Protein AF-0000000071922542 (afdb_homodimer)

Secondary structure (DSSP, 8-state):
-HHHHHHHHHHHHHHHHHHHHHHHHHHHHHHT-B-S-HHHHHHHHHHHHHHHHHHHHHHTTTTSTTS-HHHHHHHHHHHHHHHHHHHHHHHHHHHSHHHHHHHHTB-S-HHHHHHHHHHHHHHHHHHHHHHHHHHHHHHHHHHHHHHHHHHHHHHHHHHH-/-HHHHHHHHHHHHHHHHHHHHHHHHHHHHHHT-B-S-HHHHHHHHHHHHHHHHHHHHHHTTTTSTTS-HHHHHHHHHHHHHHHHHHHHHHHHHHHSHHHHHHHHTB-S-HHHHHHHHHHHHHHHHHHHHHHHHHHHHHHHHHHHHHHHHHHHHHHHHHH--

Radius of gyration: 22.78 Å; Cα contacts (8 Å, |Δi|>4): 375; chains: 2; bounding box: 46×73×48 Å

Nearest PDB structures (foldseek):
  8ywa-assembly1_B  TM=5.258E-01  e=3.261E+00  Homo sapiens
  6qzh-assembly1_A  TM=3.942E-01  e=2.161E+00  Homo sapiens
  4nqi-assembly1_A  TM=2.960E-01  e=1.292E+00  Dictyostelium discoideum
  2yfb-assembly1_A  TM=3.380E-01  e=2.275E+00  Pseudomonas putida KT2440
  8ywa-assembly1_B  TM=5.258E-01  e=3.433E+00  Homo sapiens

Structure (mmCIF, N/CA/C/O backbone):
data_AF-0000000071922542-model_v1
#
loop_
_entity.id
_entity.type
_entity.pdbx_description
1 polymer 'Cytochrome b561 domain-containing protein'
#
loop_
_atom_site.group_PDB
_atom_site.id
_atom_site.type_symbol
_atom_site.label_atom_id
_atom_site.label_alt_id
_atom_site.label_comp_id
_atom_site.label_asym_id
_atom_site.label_entity_id
_atom_site.label_seq_id
_atom_site.pdbx_PDB_ins_code
_atom_site.Cartn_x
_atom_site.Cartn_y
_atom_site.Cartn_z
_atom_site.occupancy
_atom_site.B_iso_or_equiv
_atom_site.auth_seq_id
_atom_site.auth_comp_id
_atom_site.auth_asym_id
_atom_site.auth_atom_id
_atom_site.pdbx_PDB_model_num
ATOM 1 N N . MET A 1 1 ? 2.756 31.297 -0.302 1 55.41 1 MET A N 1
ATOM 2 C CA . MET A 1 1 ? 1.882 30.531 0.582 1 55.41 1 MET A CA 1
ATOM 3 C C . MET A 1 1 ? 1.184 29.406 -0.18 1 55.41 1 MET A C 1
ATOM 5 O O . MET A 1 1 ? 1.229 28.25 0.234 1 55.41 1 MET A O 1
ATOM 9 N N . ALA A 1 2 ? 0.509 29.781 -1.362 1 62.91 2 ALA A N 1
ATOM 10 C CA . ALA A 1 2 ? -0.221 28.828 -2.191 1 62.91 2 ALA A CA 1
ATOM 11 C C . ALA A 1 2 ? 0.719 27.766 -2.773 1 62.91 2 ALA A C 1
ATOM 13 O O . ALA A 1 2 ? 0.383 26.578 -2.816 1 62.91 2 ALA A O 1
ATOM 14 N N . GLY A 1 3 ? 1.942 28.141 -3.182 1 69.25 3 GLY A N 1
ATOM 15 C CA . GLY A 1 3 ? 2.93 27.234 -3.75 1 69.25 3 GLY A CA 1
ATOM 16 C C . GLY A 1 3 ? 3.396 26.172 -2.777 1 69.25 3 GLY A C 1
ATOM 17 O O . GLY A 1 3 ? 3.516 25 -3.141 1 69.25 3 GLY A O 1
ATOM 18 N N . LYS A 1 4 ? 3.484 26.531 -1.593 1 74.9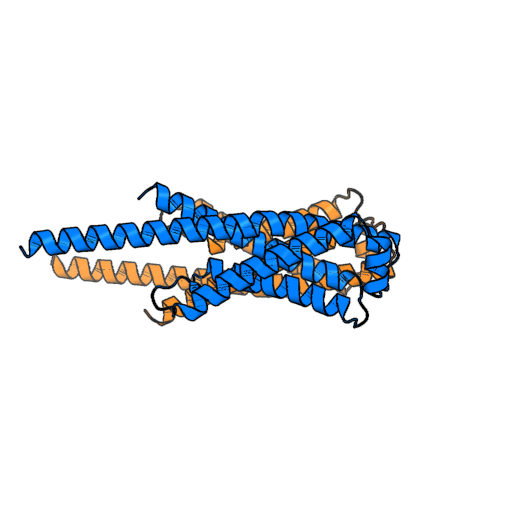4 4 LYS A N 1
ATOM 19 C CA . LYS A 1 4 ? 3.93 25.641 -0.532 1 74.94 4 LYS A CA 1
ATOM 20 C C . LYS A 1 4 ? 2.883 24.562 -0.245 1 74.94 4 LYS A C 1
ATOM 22 O O . LYS A 1 4 ? 3.221 23.391 -0.052 1 74.94 4 LYS A O 1
ATOM 27 N N . SER A 1 5 ? 1.726 25.047 -0.332 1 83.81 5 SER A N 1
ATOM 28 C CA . SER A 1 5 ? 0.637 24.109 -0.068 1 83.81 5 SER A CA 1
ATOM 29 C C . SER A 1 5 ? 0.563 23.031 -1.141 1 83.81 5 SER A C 1
ATOM 31 O O . SER A 1 5 ? 0.398 21.844 -0.829 1 83.81 5 SER A O 1
ATOM 33 N N . HIS A 1 6 ? 0.859 23.438 -2.42 1 89.88 6 HIS A N 1
ATOM 34 C CA . HIS A 1 6 ? 0.816 22.484 -3.518 1 89.88 6 HIS A CA 1
ATOM 35 C C . HIS A 1 6 ? 1.978 21.5 -3.438 1 89.88 6 HIS A C 1
ATOM 37 O O . HIS A 1 6 ? 1.804 20.312 -3.691 1 89.88 6 HIS A O 1
ATOM 43 N N . THR A 1 7 ? 3.107 21.984 -3.105 1 90.88 7 THR A N 1
ATOM 44 C CA . THR A 1 7 ? 4.281 21.125 -2.977 1 90.88 7 THR A CA 1
ATOM 45 C C . THR A 1 7 ? 4.086 20.109 -1.856 1 90.88 7 THR A C 1
ATOM 47 O O . THR A 1 7 ? 4.445 18.938 -2.004 1 90.88 7 THR A O 1
ATOM 50 N N . ARG A 1 8 ? 3.545 20.562 -0.804 1 90.81 8 ARG A N 1
ATOM 51 C CA . ARG A 1 8 ? 3.295 19.672 0.324 1 90.81 8 ARG A CA 1
ATOM 52 C C . ARG A 1 8 ? 2.287 18.578 -0.049 1 90.81 8 ARG A C 1
ATOM 54 O O . ARG A 1 8 ? 2.484 17.406 0.274 1 90.81 8 ARG A O 1
ATOM 61 N N . LYS A 1 9 ? 1.302 19.016 -0.714 1 89.81 9 LYS A N 1
ATOM 62 C CA . LYS A 1 9 ? 0.291 18.062 -1.147 1 89.81 9 LYS A CA 1
ATOM 63 C C . LYS A 1 9 ? 0.884 17.031 -2.107 1 89.81 9 LYS A C 1
ATOM 65 O O . LYS A 1 9 ? 0.593 15.844 -2.004 1 89.81 9 LYS A O 1
ATOM 70 N N . ALA A 1 10 ? 1.634 17.5 -2.977 1 93.5 10 ALA A N 1
ATOM 71 C CA . ALA A 1 10 ? 2.281 16.609 -3.93 1 93.5 10 ALA A CA 1
ATOM 72 C C . ALA A 1 10 ? 3.219 15.633 -3.219 1 93.5 10 ALA A C 1
ATOM 74 O O . ALA A 1 10 ? 3.287 14.453 -3.574 1 93.5 10 ALA A O 1
ATOM 75 N N . PHE A 1 11 ? 3.875 16.188 -2.254 1 94.12 11 PHE A N 1
ATOM 76 C CA . PHE A 1 11 ? 4.789 15.359 -1.478 1 94.12 11 PHE A CA 1
ATOM 77 C C . PHE A 1 11 ? 4.031 14.266 -0.734 1 94.12 11 PHE A C 1
ATOM 79 O O . PHE A 1 11 ? 4.426 13.094 -0.764 1 94.12 11 PHE A O 1
ATOM 86 N N . LEU A 1 12 ? 2.998 14.602 -0.167 1 90.94 12 LEU A N 1
ATOM 87 C CA . LEU A 1 12 ? 2.203 13.633 0.574 1 90.94 12 LEU A CA 1
ATOM 88 C C . LEU A 1 12 ? 1.603 12.594 -0.365 1 90.94 12 LEU A C 1
ATOM 90 O O . LEU A 1 12 ? 1.644 11.391 -0.077 1 90.94 12 LEU A O 1
ATOM 94 N N . LEU A 1 13 ? 1.112 13.016 -1.449 1 92.75 13 LEU A N 1
ATOM 95 C CA . LEU A 1 13 ? 0.543 12.094 -2.428 1 92.75 13 LEU A CA 1
ATOM 96 C C . LEU A 1 13 ? 1.593 11.102 -2.914 1 92.75 13 LEU A C 1
ATOM 98 O O . LEU A 1 13 ? 1.313 9.906 -3.033 1 92.75 13 LEU A O 1
ATOM 102 N N . CYS A 1 14 ? 2.746 11.602 -3.184 1 94.69 14 CYS A N 1
ATOM 103 C CA . CYS A 1 14 ? 3.84 10.734 -3.617 1 94.69 14 CYS A CA 1
ATOM 104 C C . CYS A 1 14 ? 4.137 9.664 -2.574 1 94.69 14 CYS A C 1
ATOM 106 O O . CYS A 1 14 ? 4.293 8.492 -2.912 1 94.69 14 CYS A O 1
ATOM 108 N N . ASN A 1 15 ? 4.133 10.055 -1.399 1 94.94 15 ASN A N 1
ATOM 109 C CA . ASN A 1 15 ? 4.461 9.109 -0.343 1 94.94 15 ASN A CA 1
ATOM 110 C C . ASN A 1 15 ? 3.332 8.109 -0.115 1 94.94 15 ASN A C 1
ATOM 112 O O . ASN A 1 15 ? 3.582 6.949 0.222 1 94.94 15 ASN A O 1
ATOM 116 N N . TYR A 1 16 ? 2.135 8.5 -0.315 1 93.75 16 TYR A N 1
ATOM 117 C CA . TYR A 1 16 ? 1.018 7.562 -0.241 1 93.75 16 TYR A CA 1
ATOM 118 C C . TYR A 1 16 ? 1.131 6.492 -1.318 1 93.75 16 TYR A C 1
ATOM 120 O O . TYR A 1 16 ? 0.945 5.305 -1.043 1 93.75 16 TYR A O 1
ATOM 128 N N . ILE A 1 17 ? 1.432 6.898 -2.439 1 97.12 17 ILE A N 1
ATOM 129 C CA . ILE A 1 17 ? 1.578 5.957 -3.543 1 97.12 17 ILE A CA 1
ATOM 130 C C . ILE A 1 17 ? 2.771 5.039 -3.283 1 97.12 17 ILE A C 1
ATOM 132 O O . ILE A 1 17 ? 2.699 3.834 -3.529 1 97.12 17 ILE A O 1
ATOM 136 N N . LEU A 1 18 ? 3.812 5.672 -2.832 1 98.06 18 LEU A N 1
ATOM 137 C CA . LEU A 1 18 ? 4.996 4.883 -2.51 1 98.06 18 LEU A CA 1
ATOM 138 C C . LEU A 1 18 ? 4.68 3.832 -1.451 1 98.06 18 LEU A C 1
ATOM 140 O O . LEU A 1 18 ? 5.09 2.676 -1.574 1 98.06 18 LEU A O 1
ATOM 144 N N . LEU A 1 19 ? 3.951 4.207 -0.492 1 96.38 19 LEU A N 1
ATOM 145 C CA . LEU A 1 19 ? 3.564 3.275 0.563 1 96.38 19 LEU A CA 1
ATOM 146 C C . LEU A 1 19 ? 2.748 2.119 -0.005 1 96.38 19 LEU A C 1
ATOM 148 O O . LEU A 1 19 ? 3.018 0.955 0.299 1 96.38 19 LEU A O 1
ATOM 152 N N . GLY A 1 20 ? 1.826 2.398 -0.807 1 97.62 20 GLY A N 1
ATOM 153 C CA . GLY A 1 20 ? 1.026 1.371 -1.453 1 97.62 20 GLY A CA 1
ATOM 154 C C . GLY A 1 20 ? 1.84 0.458 -2.35 1 97.62 20 GLY A C 1
ATOM 155 O O . GLY A 1 20 ? 1.679 -0.764 -2.311 1 97.62 20 GLY A O 1
ATOM 156 N N . ALA A 1 21 ? 2.654 1.081 -3.133 1 98.5 21 ALA A N 1
ATOM 157 C CA . ALA A 1 21 ? 3.447 0.309 -4.086 1 98.5 21 ALA A CA 1
ATOM 158 C C . ALA A 1 21 ? 4.441 -0.6 -3.365 1 98.5 21 ALA A C 1
ATOM 160 O O . ALA A 1 21 ? 4.602 -1.767 -3.732 1 98.5 21 ALA A O 1
ATOM 161 N N . ALA A 1 22 ? 5.113 -0.037 -2.402 1 98.5 22 ALA A N 1
ATOM 162 C CA . ALA A 1 22 ? 6.082 -0.832 -1.655 1 98.5 22 ALA A CA 1
ATOM 163 C C . ALA A 1 22 ? 5.402 -1.996 -0.94 1 98.5 22 ALA A C 1
ATOM 165 O O . ALA A 1 22 ? 5.914 -3.119 -0.942 1 98.5 22 ALA A O 1
ATOM 166 N N . SER A 1 23 ? 4.273 -1.785 -0.367 1 97.75 23 SER A N 1
ATOM 167 C CA . SER A 1 23 ? 3.521 -2.85 0.287 1 97.75 23 SER A CA 1
ATOM 168 C C . SER A 1 23 ? 3.076 -3.908 -0.715 1 97.75 23 SER A C 1
ATOM 170 O O . SER A 1 23 ? 3.152 -5.105 -0.436 1 97.75 23 SER A O 1
ATOM 172 N N . SER A 1 24 ? 2.668 -3.451 -1.81 1 98.44 24 SER A N 1
ATOM 173 C CA . SER A 1 24 ? 2.283 -4.391 -2.859 1 98.44 24 SER A CA 1
ATOM 174 C C . SER A 1 24 ? 3.461 -5.262 -3.277 1 98.44 24 SER A C 1
ATOM 176 O O . SER A 1 24 ? 3.309 -6.473 -3.469 1 98.44 24 SER A O 1
ATOM 178 N N . CYS A 1 25 ? 4.586 -4.645 -3.4 1 97.94 25 CYS A N 1
ATOM 179 C CA . CYS A 1 25 ? 5.773 -5.398 -3.787 1 97.94 25 CYS A CA 1
ATOM 180 C C . CYS A 1 25 ? 6.125 -6.441 -2.73 1 97.94 25 CYS A C 1
ATOM 182 O O . CYS A 1 25 ? 6.555 -7.547 -3.062 1 97.94 25 CYS A O 1
ATOM 184 N N . ILE A 1 26 ? 5.98 -6.117 -1.492 1 97.81 26 ILE A N 1
ATOM 185 C CA . ILE A 1 26 ? 6.254 -7.055 -0.407 1 97.81 26 ILE A CA 1
ATOM 186 C C . ILE A 1 26 ? 5.371 -8.289 -0.56 1 97.81 26 ILE A C 1
ATOM 188 O O . ILE A 1 26 ? 5.867 -9.422 -0.577 1 97.81 26 ILE A O 1
ATOM 192 N N . PHE A 1 27 ? 4.148 -8.125 -0.78 1 97.19 27 PHE A N 1
ATOM 193 C CA . PHE A 1 27 ? 3.229 -9.258 -0.796 1 97.19 27 PHE A CA 1
ATOM 194 C C . PHE A 1 27 ? 3.312 -10.008 -2.123 1 97.19 27 PHE A C 1
ATOM 196 O O . PHE A 1 27 ? 3.148 -11.227 -2.166 1 97.19 27 PHE A O 1
ATOM 203 N N . LEU A 1 28 ? 3.604 -9.289 -3.17 1 96.38 28 LEU A N 1
ATOM 204 C CA . LEU A 1 28 ? 3.883 -9.984 -4.422 1 96.38 28 LEU A CA 1
ATOM 205 C C . LEU A 1 28 ? 5.109 -10.883 -4.277 1 96.38 28 LEU A C 1
ATOM 207 O O . LEU A 1 28 ? 5.098 -12.031 -4.73 1 96.38 28 LEU A O 1
ATOM 211 N N . THR A 1 29 ? 6.098 -10.305 -3.682 1 95.62 29 THR A N 1
ATOM 212 C CA . THR A 1 29 ? 7.309 -11.094 -3.469 1 95.62 29 THR A CA 1
ATOM 213 C C . THR A 1 29 ? 7.016 -12.312 -2.596 1 95.62 29 THR A C 1
ATOM 215 O O . THR A 1 29 ? 7.48 -13.414 -2.885 1 95.62 29 THR A O 1
ATOM 218 N N . LEU A 1 30 ? 6.242 -12.148 -1.578 1 93.81 30 LEU A N 1
ATOM 219 C CA . LEU A 1 30 ? 5.883 -13.25 -0.698 1 93.81 30 LEU A CA 1
ATOM 220 C C . LEU A 1 30 ? 5.043 -14.289 -1.441 1 93.81 30 LEU A C 1
ATOM 222 O O . LEU A 1 30 ? 5.113 -15.477 -1.143 1 93.81 30 LEU A O 1
ATOM 226 N N . SER A 1 31 ? 4.297 -13.852 -2.428 1 93.38 31 SER A N 1
ATOM 227 C CA . SER A 1 31 ? 3.439 -14.766 -3.178 1 93.38 31 SER A CA 1
ATOM 228 C C . SER A 1 31 ? 4.266 -15.688 -4.07 1 93.38 31 SER A C 1
ATOM 230 O O . SER A 1 31 ? 3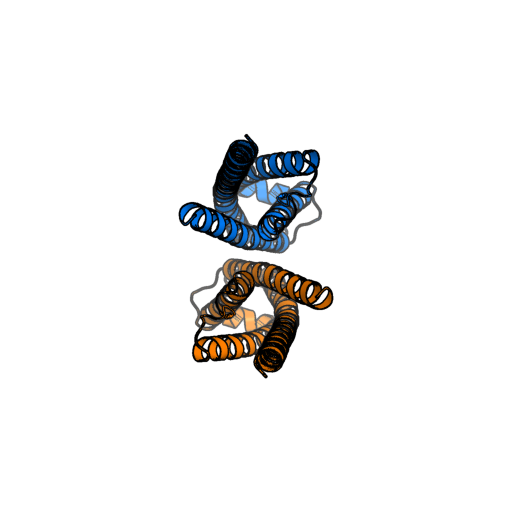.756 -16.703 -4.57 1 93.38 31 SER A O 1
ATOM 232 N N . LEU A 1 32 ? 5.512 -15.344 -4.285 1 91.62 32 LEU A N 1
ATOM 233 C CA . LEU A 1 32 ? 6.41 -16.219 -5.035 1 91.62 32 LEU A CA 1
ATOM 234 C C . LEU A 1 32 ? 6.848 -17.406 -4.184 1 91.62 32 LEU A C 1
ATOM 236 O O . LEU A 1 32 ? 7.637 -18.234 -4.637 1 91.62 32 LEU A O 1
ATOM 240 N N . ARG A 1 33 ? 6.297 -17.547 -2.963 1 82 33 ARG A N 1
ATOM 241 C CA . ARG A 1 33 ? 6.605 -18.656 -2.061 1 82 33 ARG A CA 1
ATOM 242 C C . ARG A 1 33 ? 8.109 -18.906 -1.99 1 82 33 ARG A C 1
ATOM 244 O O . ARG A 1 33 ? 8.57 -20 -2.271 1 82 33 ARG A O 1
ATOM 251 N N . LEU A 1 34 ? 8.688 -17.953 -1.505 1 70.81 34 LEU A N 1
ATOM 252 C CA . LEU A 1 34 ? 10.141 -18 -1.529 1 70.81 34 LEU A CA 1
ATOM 253 C C . LEU A 1 34 ? 10.672 -18.922 -0.433 1 70.81 34 LEU A C 1
ATOM 255 O O . LEU A 1 34 ? 10.211 -18.859 0.709 1 70.81 34 LEU A O 1
ATOM 259 N N . LEU A 1 35 ? 11.438 -19.734 -0.899 1 72.12 35 LEU A N 1
ATOM 260 C CA . LEU A 1 35 ? 12.328 -20.297 0.109 1 72.12 35 LEU A CA 1
ATOM 261 C C . LEU A 1 35 ? 13.242 -19.234 0.682 1 72.12 35 LEU A C 1
ATOM 263 O O . LEU A 1 35 ? 13.609 -18.281 -0.017 1 72.12 35 LEU A O 1
ATOM 267 N N . PRO A 1 36 ? 13.414 -19.391 1.947 1 74.5 36 PRO A N 1
ATOM 268 C CA . PRO A 1 36 ? 14.359 -18.422 2.506 1 74.5 36 PRO A CA 1
ATOM 269 C C . PRO A 1 36 ? 15.68 -18.391 1.748 1 74.5 36 PRO A C 1
ATOM 271 O O . PRO A 1 36 ? 16.359 -19.406 1.633 1 74.5 36 PRO A O 1
ATOM 274 N N . SER A 1 37 ? 15.922 -17.406 0.943 1 84 37 SER A N 1
ATOM 275 C CA . SER A 1 37 ? 17.156 -17.094 0.218 1 84 37 SER A CA 1
ATOM 276 C C . SER A 1 37 ? 17.641 -15.688 0.531 1 84 37 SER A C 1
ATOM 278 O O . SER A 1 37 ? 16.828 -14.812 0.878 1 84 37 SER A O 1
ATOM 280 N N . PRO A 1 38 ? 18.906 -15.594 0.497 1 88.06 38 PRO A N 1
ATOM 281 C CA . PRO A 1 38 ? 19.422 -14.25 0.749 1 88.06 38 PRO A CA 1
ATOM 282 C C . PRO A 1 38 ? 18.859 -13.211 -0.22 1 88.06 38 PRO A C 1
ATOM 284 O O . PRO A 1 38 ? 18.547 -12.086 0.186 1 88.06 38 PRO A O 1
ATOM 287 N N . CYS A 1 39 ? 18.734 -13.523 -1.431 1 90.19 39 CYS A N 1
ATOM 288 C CA . CYS A 1 39 ? 18.219 -12.594 -2.434 1 90.19 39 CYS A CA 1
ATOM 289 C C . CYS A 1 39 ? 16.781 -12.195 -2.129 1 90.19 39 CYS A C 1
ATOM 291 O O . CYS A 1 39 ? 16.422 -11.023 -2.234 1 90.19 39 CYS A O 1
ATOM 293 N N . GLY A 1 40 ? 16.031 -13.242 -1.818 1 93.12 40 GLY A N 1
ATOM 294 C CA . GLY A 1 40 ? 14.656 -12.945 -1.457 1 93.12 40 GLY A CA 1
ATOM 295 C C . GLY A 1 40 ? 14.539 -12.062 -0.227 1 93.12 40 GLY A C 1
ATOM 296 O O . GLY A 1 40 ? 13.727 -11.133 -0.198 1 93.12 40 GLY A O 1
ATOM 297 N N . LEU A 1 41 ? 15.32 -12.336 0.758 1 94.12 41 LEU A N 1
ATOM 298 C CA . LEU A 1 41 ? 15.305 -11.547 1.985 1 94.12 41 LEU A CA 1
ATOM 299 C C . LEU A 1 41 ? 15.742 -10.109 1.716 1 94.12 41 LEU A C 1
ATOM 301 O O . LEU A 1 41 ? 15.18 -9.172 2.281 1 94.12 41 LEU A O 1
ATOM 305 N N . LEU A 1 42 ? 16.688 -9.984 0.887 1 95.06 42 LEU A N 1
ATOM 306 C CA . LEU A 1 42 ? 17.172 -8.648 0.535 1 95.06 42 LEU A CA 1
ATOM 307 C C . LEU A 1 42 ? 16.094 -7.863 -0.212 1 95.06 42 LEU A C 1
ATOM 309 O O . LEU A 1 42 ? 15.938 -6.664 0.011 1 95.06 42 LEU A O 1
ATOM 313 N N . LEU A 1 43 ? 15.414 -8.539 -1.059 1 96.38 43 LEU A N 1
ATOM 314 C CA . LEU A 1 43 ? 14.336 -7.891 -1.809 1 96.38 43 LEU A CA 1
ATOM 315 C C . LEU A 1 43 ? 13.219 -7.434 -0.876 1 96.38 43 LEU A C 1
ATOM 317 O O . LEU A 1 43 ? 12.75 -6.301 -0.973 1 96.38 43 LEU A O 1
ATOM 321 N N . LEU A 1 44 ? 12.82 -8.305 0.012 1 97 44 LEU A N 1
ATOM 322 C CA . LEU A 1 44 ? 11.805 -7.965 1 1 97 44 LEU A CA 1
ATOM 323 C C . LEU A 1 44 ? 12.258 -6.789 1.862 1 97 44 LEU A C 1
ATOM 325 O O . LEU A 1 44 ? 11.477 -5.883 2.148 1 97 44 LEU A O 1
ATOM 329 N N . PHE A 1 45 ? 13.5 -6.848 2.252 1 97.44 45 PHE A N 1
ATOM 330 C CA . PHE A 1 45 ? 14.062 -5.785 3.072 1 97.44 45 PHE A CA 1
ATOM 331 C C . PHE A 1 45 ? 14.039 -4.453 2.328 1 97.44 45 PHE A C 1
ATOM 333 O O . PHE A 1 45 ? 13.703 -3.42 2.908 1 97.44 45 PHE A O 1
ATOM 340 N N . LEU A 1 46 ? 14.375 -4.445 1.105 1 97.62 46 LEU A N 1
ATOM 341 C CA . LEU A 1 46 ? 14.375 -3.238 0.284 1 97.62 46 LEU A CA 1
ATOM 342 C C . LEU A 1 46 ? 12.992 -2.605 0.247 1 97.62 46 LEU A C 1
ATOM 344 O O . LEU A 1 46 ? 12.844 -1.4 0.466 1 97.62 46 LEU A O 1
ATOM 348 N N . HIS A 1 47 ? 11.961 -3.43 -0.025 1 97.94 47 HIS A N 1
ATOM 349 C CA . HIS A 1 47 ? 10.602 -2.918 -0.091 1 97.94 47 HIS A CA 1
ATOM 350 C C . HIS A 1 47 ? 10.117 -2.453 1.279 1 97.94 47 HIS A C 1
ATOM 352 O O . HIS A 1 47 ? 9.391 -1.458 1.383 1 97.94 47 HIS A O 1
ATOM 358 N N . ALA A 1 48 ? 10.516 -3.129 2.305 1 97.38 48 ALA A N 1
ATOM 359 C CA . ALA A 1 48 ? 10.156 -2.721 3.658 1 97.38 48 ALA A CA 1
ATOM 360 C C . ALA A 1 48 ? 10.758 -1.361 4 1 97.38 48 ALA A C 1
ATOM 362 O O . ALA A 1 48 ? 10.102 -0.522 4.625 1 97.38 48 ALA A O 1
ATOM 363 N N . LEU A 1 49 ? 11.953 -1.202 3.607 1 97 49 LEU A N 1
ATOM 364 C CA . LEU A 1 49 ? 12.594 0.083 3.848 1 97 49 LEU A CA 1
ATOM 365 C C . LEU A 1 49 ? 11.867 1.203 3.111 1 97 49 LEU A C 1
ATOM 367 O O . LEU A 1 49 ? 11.664 2.285 3.666 1 97 49 LEU A O 1
ATOM 371 N N . THR A 1 50 ? 11.547 0.891 1.865 1 97.56 50 THR A N 1
ATOM 372 C CA . THR A 1 50 ? 10.797 1.874 1.087 1 97.56 50 THR A CA 1
ATOM 373 C C . THR A 1 50 ? 9.492 2.236 1.784 1 97.56 50 THR A C 1
ATOM 375 O O . THR A 1 50 ? 9.133 3.414 1.873 1 97.56 50 THR A O 1
ATOM 378 N N . ALA A 1 51 ? 8.812 1.284 2.299 1 96.56 51 ALA A N 1
ATOM 379 C CA . ALA A 1 51 ? 7.555 1.521 3.002 1 96.56 51 ALA A CA 1
ATOM 380 C C . ALA A 1 51 ? 7.777 2.363 4.254 1 96.56 51 ALA A C 1
ATOM 382 O O . ALA A 1 51 ? 7.02 3.297 4.523 1 96.56 51 ALA A O 1
ATOM 383 N N . VAL A 1 52 ? 8.789 2.066 5.012 1 93.56 52 VAL A N 1
ATOM 384 C CA . VAL A 1 52 ? 9.086 2.775 6.25 1 93.56 52 VAL A CA 1
ATOM 385 C C . VAL A 1 52 ? 9.438 4.23 5.941 1 93.56 52 VAL A C 1
ATOM 387 O O . VAL A 1 52 ? 8.953 5.148 6.602 1 93.56 52 VAL A O 1
ATOM 390 N N . PHE A 1 53 ? 10.227 4.406 4.938 1 94.38 53 PHE A N 1
ATOM 391 C CA . PHE A 1 53 ? 10.633 5.758 4.574 1 94.38 53 PHE A CA 1
ATOM 392 C C . PHE A 1 53 ? 9.445 6.566 4.07 1 94.38 53 PHE A C 1
ATOM 394 O O . PHE A 1 53 ? 9.344 7.766 4.328 1 94.38 53 PHE A O 1
ATOM 401 N N . SER A 1 54 ? 8.57 5.922 3.348 1 94.31 54 SER A N 1
ATOM 402 C CA . SER A 1 54 ? 7.387 6.617 2.859 1 94.31 54 SER A CA 1
ATOM 403 C C . SER A 1 54 ? 6.457 7 4.008 1 94.31 54 SER A C 1
ATOM 405 O O . SER A 1 54 ? 5.926 8.109 4.035 1 94.31 54 SER A O 1
ATOM 407 N N . ALA A 1 55 ? 6.297 6.105 4.906 1 90.69 55 ALA A N 1
ATOM 408 C CA . ALA A 1 55 ? 5.488 6.41 6.086 1 90.69 55 ALA A CA 1
ATOM 409 C C . ALA A 1 55 ? 6.09 7.562 6.883 1 90.69 55 ALA A C 1
ATOM 411 O O . ALA A 1 55 ? 5.363 8.422 7.387 1 90.69 55 ALA A O 1
ATOM 412 N N . ALA A 1 56 ? 7.367 7.566 7 1 89.06 56 ALA A N 1
ATOM 413 C CA . ALA A 1 56 ? 8.062 8.648 7.691 1 89.06 56 ALA A CA 1
ATOM 414 C C . ALA A 1 56 ? 7.848 9.984 6.977 1 89.06 56 ALA A C 1
ATOM 416 O O . ALA A 1 56 ? 7.695 11.023 7.617 1 89.06 56 ALA A O 1
ATOM 417 N N . GLY A 1 57 ? 7.828 9.859 5.699 1 88.69 57 GLY A N 1
ATOM 418 C CA . GLY A 1 57 ? 7.547 11.055 4.918 1 88.69 57 GLY A CA 1
ATOM 419 C C . GLY A 1 57 ? 6.141 11.586 5.133 1 88.69 57 GLY A C 1
ATOM 420 O O . GLY A 1 57 ? 5.941 12.805 5.219 1 88.69 57 GLY A O 1
ATOM 421 N N . CYS A 1 58 ? 5.223 10.773 5.262 1 83.56 58 CYS A N 1
ATOM 422 C CA . CYS A 1 58 ? 3.826 11.148 5.461 1 83.56 58 CYS A CA 1
ATOM 423 C C . CYS A 1 58 ? 3.619 11.758 6.844 1 83.56 58 CYS A C 1
ATOM 425 O O . CYS A 1 58 ? 2.84 12.695 7 1 83.56 58 CYS A O 1
ATOM 427 N N . SER A 1 59 ? 4.227 11.242 7.809 1 82.88 59 SER A N 1
ATOM 428 C CA . SER A 1 59 ? 4.031 11.688 9.188 1 82.88 59 SER A CA 1
ATOM 429 C C . SER A 1 59 ? 4.902 12.898 9.5 1 82.88 59 SER A C 1
ATOM 431 O O . SER A 1 59 ? 4.684 13.586 10.5 1 82.88 59 SER A O 1
ATOM 433 N N . GLY A 1 60 ? 5.891 13.117 8.727 1 81.56 60 GLY A N 1
ATOM 434 C CA . GLY A 1 60 ? 6.812 14.211 8.992 1 81.56 60 GLY A CA 1
ATOM 435 C C . GLY A 1 60 ? 7.816 13.891 10.086 1 81.56 60 GLY A C 1
ATOM 436 O O . GLY A 1 60 ? 8.461 14.797 10.633 1 81.56 60 GLY A O 1
ATOM 437 N N . SER A 1 61 ? 7.969 12.766 10.398 1 73.69 61 SER A N 1
ATOM 438 C CA . SER A 1 61 ? 8.812 12.344 11.508 1 73.69 61 SER A CA 1
ATOM 439 C C . SER A 1 61 ? 10.25 12.82 11.32 1 73.69 61 SER A C 1
ATOM 441 O O . SER A 1 61 ? 10.922 13.18 12.289 1 73.69 61 SER A O 1
ATOM 443 N N . PHE A 1 62 ? 10.641 12.875 10.102 1 68.38 62 PHE A N 1
ATOM 444 C CA . PHE A 1 62 ? 12.039 13.234 9.906 1 68.38 62 PHE A CA 1
ATOM 445 C C . PHE A 1 62 ? 12.172 14.688 9.469 1 68.38 62 PHE A C 1
ATOM 447 O O . PHE A 1 62 ? 13.281 15.188 9.281 1 68.38 62 PHE A O 1
ATOM 454 N N . THR A 1 63 ? 11.062 15.336 9.297 1 64.62 63 THR A N 1
ATOM 455 C CA . THR A 1 63 ? 11.125 16.734 8.875 1 64.62 63 THR A CA 1
ATOM 456 C C . THR A 1 63 ? 10.664 17.656 10 1 64.62 63 THR A C 1
ATOM 458 O O . THR A 1 63 ? 10.625 18.875 9.828 1 64.62 63 THR A O 1
ATOM 461 N N . ALA A 1 64 ? 10.383 16.969 11.016 1 66 64 ALA A N 1
ATOM 462 C CA . ALA A 1 64 ? 10 17.812 12.156 1 66 64 ALA A CA 1
ATOM 463 C C . ALA A 1 64 ? 11.172 18.672 12.617 1 66 64 ALA A C 1
ATOM 465 O O . ALA A 1 64 ? 12.328 18.234 12.586 1 66 64 ALA A O 1
ATOM 466 N N . PRO A 1 65 ? 10.93 19.891 12.875 1 66.12 65 PRO A N 1
ATOM 467 C CA . PRO A 1 65 ? 11.992 20.797 13.32 1 66.12 65 PRO A CA 1
ATOM 468 C C . PRO A 1 65 ? 12.797 20.219 14.492 1 66.12 65 PRO A C 1
ATOM 470 O O . PRO A 1 65 ? 13.984 20.531 14.641 1 66.12 65 PRO A O 1
ATOM 473 N N . ALA A 1 66 ? 12.18 19.375 15.188 1 70.56 66 ALA A N 1
ATOM 474 C CA . ALA A 1 66 ? 12.844 18.859 16.375 1 70.56 66 ALA A CA 1
ATOM 475 C C . ALA A 1 66 ? 13.766 17.688 16.031 1 70.56 66 ALA A C 1
ATOM 477 O O . ALA A 1 66 ? 14.555 17.234 16.859 1 70.56 66 ALA A O 1
ATOM 478 N N . THR A 1 67 ? 13.719 17.344 14.742 1 73.5 67 THR A N 1
ATOM 479 C CA . THR A 1 67 ? 14.523 16.188 14.336 1 73.5 67 THR A CA 1
ATOM 480 C C . THR A 1 67 ? 15.977 16.594 14.125 1 73.5 67 THR A C 1
ATOM 482 O O . THR A 1 67 ? 16.266 17.547 13.406 1 73.5 67 THR A O 1
ATOM 485 N N . PRO A 1 68 ? 16.906 15.891 14.93 1 79.38 68 PRO A N 1
ATOM 486 C CA . PRO A 1 68 ? 18.328 16.172 14.719 1 79.38 68 PRO A CA 1
ATOM 487 C C . PRO A 1 68 ? 18.75 16.047 13.258 1 79.38 68 PRO A C 1
ATOM 489 O O . PRO A 1 68 ? 18.234 15.188 12.531 1 79.38 68 PRO A O 1
ATOM 492 N N . ALA A 1 69 ? 19.672 16.891 12.93 1 82.38 69 ALA A N 1
ATOM 493 C CA . ALA A 1 69 ? 20.141 16.969 11.555 1 82.38 69 ALA A CA 1
ATOM 494 C C . ALA A 1 69 ? 20.688 15.617 11.094 1 82.38 69 ALA A C 1
ATOM 496 O O . ALA A 1 69 ? 20.531 15.234 9.93 1 82.38 69 ALA A O 1
ATOM 497 N N . GLN A 1 70 ? 21.297 14.914 11.938 1 84.81 70 GLN A N 1
ATOM 498 C CA . GLN A 1 70 ? 21.906 13.633 11.586 1 84.81 70 GLN A CA 1
ATOM 499 C C . GLN A 1 70 ? 20.844 12.641 11.109 1 84.81 70 GLN A C 1
ATOM 501 O O . GLN A 1 70 ? 21.078 11.875 10.172 1 84.81 70 GLN A O 1
ATOM 506 N N . TRP A 1 71 ? 19.734 12.688 11.68 1 82.44 71 TRP A N 1
ATOM 507 C CA . TRP A 1 71 ? 18.656 11.773 11.312 1 82.44 71 TRP A CA 1
ATOM 508 C C . TRP A 1 71 ? 18.047 12.172 9.969 1 82.44 71 TRP A C 1
ATOM 510 O O . TRP A 1 71 ? 17.672 11.305 9.172 1 82.44 71 TRP A O 1
ATOM 520 N N . HIS A 1 72 ? 18.016 13.352 9.797 1 82.5 72 HIS A N 1
ATOM 521 C CA . HIS A 1 72 ? 17.531 13.844 8.516 1 82.5 72 HIS A CA 1
ATOM 522 C C . HIS A 1 72 ? 18.453 13.414 7.379 1 82.5 72 HIS A C 1
ATOM 524 O O . HIS A 1 72 ? 18 12.93 6.344 1 82.5 72 HIS A O 1
ATOM 530 N N . ASN A 1 73 ? 19.719 13.641 7.637 1 86.19 73 ASN A N 1
ATOM 531 C CA . ASN A 1 73 ? 20.688 13.258 6.625 1 86.19 73 ASN A CA 1
ATOM 532 C C . ASN A 1 73 ? 20.672 11.75 6.367 1 86.19 73 ASN A C 1
ATOM 534 O O . ASN A 1 73 ? 20.75 11.312 5.219 1 86.19 73 ASN A O 1
ATOM 538 N N . ALA A 1 74 ? 20.578 11.023 7.375 1 88.44 74 ALA A N 1
ATOM 539 C CA . ALA A 1 74 ? 20.516 9.57 7.254 1 88.44 74 ALA A CA 1
ATOM 540 C C . ALA A 1 74 ? 19.266 9.133 6.5 1 88.44 74 ALA A C 1
ATOM 542 O O . ALA A 1 74 ? 19.312 8.227 5.66 1 88.44 74 ALA A O 1
ATOM 543 N N . HIS A 1 75 ? 18.234 9.742 6.781 1 86.88 75 HIS A N 1
ATOM 544 C CA . HIS A 1 75 ? 16.984 9.43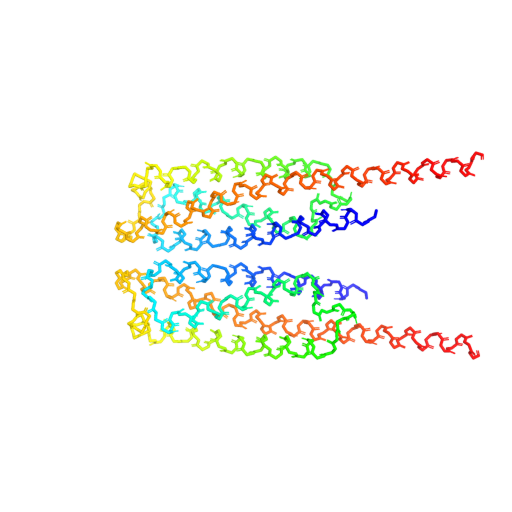8 6.086 1 86.88 75 HIS A CA 1
ATOM 545 C C . HIS A 1 75 ? 17.094 9.766 4.602 1 86.88 75 HIS A C 1
ATOM 547 O O . HIS A 1 75 ? 16.688 8.961 3.756 1 86.88 75 HIS A O 1
ATOM 553 N N . THR A 1 76 ? 17.625 10.859 4.285 1 89.12 76 THR A N 1
ATOM 554 C CA . THR A 1 76 ? 17.766 11.281 2.896 1 89.12 76 THR A CA 1
ATOM 555 C C . THR A 1 76 ? 18.703 10.344 2.139 1 89.12 76 THR A C 1
ATOM 557 O O . THR A 1 76 ? 18.375 9.898 1.034 1 89.12 76 THR A O 1
ATOM 560 N N . ALA A 1 77 ? 19.766 10.094 2.74 1 92.31 77 ALA A N 1
ATOM 561 C CA . ALA A 1 77 ? 20.719 9.18 2.125 1 92.31 77 ALA A CA 1
ATOM 562 C C . ALA A 1 77 ? 20.125 7.785 1.966 1 92.31 77 ALA A C 1
ATOM 564 O O . ALA A 1 77 ? 20.297 7.141 0.93 1 92.31 77 ALA A O 1
ATOM 565 N N . GLY A 1 78 ? 19.484 7.32 2.98 1 94.69 78 GLY A N 1
ATOM 566 C CA . GLY A 1 78 ? 18.828 6.023 2.912 1 94.69 78 GLY A CA 1
ATOM 567 C C . GLY A 1 78 ? 17.781 5.941 1.817 1 94.69 78 GLY A C 1
ATOM 568 O O . GLY A 1 78 ? 17.688 4.941 1.104 1 94.69 78 GLY A O 1
ATOM 569 N N . ALA A 1 79 ? 17.047 6.957 1.739 1 94.81 79 ALA A N 1
ATOM 570 C CA . ALA A 1 79 ? 16.031 7 0.703 1 94.81 79 ALA A CA 1
ATOM 571 C C . ALA A 1 79 ? 16.641 6.988 -0.689 1 94.81 79 ALA A C 1
ATOM 573 O O . ALA A 1 79 ? 16.141 6.32 -1.596 1 94.81 79 ALA A O 1
ATOM 574 N N . ALA A 1 80 ? 17.719 7.762 -0.853 1 95.88 80 ALA A N 1
ATOM 575 C CA . ALA A 1 80 ? 18.406 7.785 -2.139 1 95.88 80 ALA A CA 1
ATOM 576 C C . ALA A 1 80 ? 18.969 6.41 -2.484 1 95.88 80 ALA A C 1
ATOM 578 O O . ALA A 1 80 ? 18.844 5.945 -3.619 1 95.88 80 ALA A O 1
ATOM 579 N N . LEU A 1 81 ? 19.547 5.809 -1.504 1 96.38 81 LEU A N 1
ATOM 580 C CA . LEU A 1 81 ? 20.109 4.477 -1.71 1 96.38 81 LEU A CA 1
ATOM 581 C C . LEU A 1 81 ? 19 3.479 -2.062 1 96.38 81 LEU A C 1
ATOM 583 O O . LEU A 1 81 ? 19.156 2.676 -2.986 1 96.38 81 LEU A O 1
ATOM 587 N N . THR A 1 82 ? 17.938 3.52 -1.34 1 97.62 82 THR A N 1
ATOM 588 C CA . THR A 1 82 ? 16.812 2.625 -1.626 1 97.62 82 THR A CA 1
ATOM 589 C C . THR A 1 82 ? 16.297 2.854 -3.039 1 97.62 82 THR A C 1
ATOM 591 O O . THR A 1 82 ? 15.969 1.899 -3.748 1 97.62 82 THR A O 1
ATOM 594 N N . ALA A 1 83 ? 16.234 4.086 -3.465 1 97.94 83 ALA A N 1
ATOM 595 C CA . ALA A 1 83 ? 15.773 4.398 -4.812 1 97.94 83 ALA A CA 1
ATOM 596 C C . ALA A 1 83 ? 16.672 3.764 -5.867 1 97.94 83 ALA A C 1
ATOM 598 O O . ALA A 1 83 ? 16.188 3.162 -6.828 1 97.94 83 ALA A O 1
ATOM 599 N N . ILE A 1 84 ? 17.906 3.871 -5.629 1 97.56 84 ILE A N 1
ATOM 600 C CA . ILE A 1 84 ? 18.859 3.295 -6.555 1 97.56 84 ILE A CA 1
ATOM 601 C C . ILE A 1 84 ? 18.656 1.784 -6.641 1 97.56 84 ILE A C 1
ATOM 603 O O . ILE A 1 84 ? 18.594 1.223 -7.738 1 97.56 84 ILE A O 1
ATOM 607 N N . PHE A 1 85 ? 18.562 1.197 -5.527 1 98.25 85 PHE A N 1
ATOM 608 C CA . PHE A 1 85 ? 18.391 -0.251 -5.5 1 98.25 85 PHE A CA 1
ATOM 609 C C . PHE A 1 85 ? 17.047 -0.653 -6.09 1 98.25 85 PHE A C 1
ATOM 611 O O . PHE A 1 85 ? 16.922 -1.697 -6.734 1 98.25 85 PHE A O 1
ATOM 618 N N . GLN A 1 86 ? 16.031 0.116 -5.871 1 98.31 86 GLN A N 1
ATOM 619 C CA . GLN A 1 86 ? 14.742 -0.158 -6.492 1 98.31 86 GLN A CA 1
ATOM 620 C C . GLN A 1 86 ? 14.844 -0.142 -8.016 1 98.31 86 GLN A C 1
ATOM 622 O O . GLN A 1 86 ? 14.281 -1.007 -8.688 1 98.31 86 GLN A O 1
ATOM 627 N N . GLY A 1 87 ? 15.547 0.817 -8.523 1 98.12 87 GLY A N 1
ATOM 628 C CA . GLY A 1 87 ? 15.766 0.873 -9.961 1 98.12 87 GLY A CA 1
ATOM 629 C C . GLY A 1 87 ? 16.547 -0.313 -10.484 1 98.12 87 GLY A C 1
ATOM 630 O O . GLY A 1 87 ? 16.203 -0.887 -11.523 1 98.12 87 GLY A O 1
ATOM 631 N N . ALA A 1 88 ? 17.547 -0.706 -9.758 1 97.69 88 ALA A N 1
ATOM 632 C CA . ALA A 1 88 ? 18.375 -1.842 -10.164 1 97.69 88 ALA A CA 1
ATOM 633 C C . ALA A 1 88 ? 17.562 -3.133 -10.172 1 97.69 88 ALA A C 1
ATOM 635 O O . ALA A 1 88 ? 17.641 -3.914 -11.125 1 97.69 88 ALA A O 1
ATOM 636 N N . VAL A 1 89 ? 16.828 -3.322 -9.164 1 96.75 89 VAL A N 1
ATOM 637 C CA . VAL A 1 89 ? 16 -4.523 -9.062 1 96.75 89 VAL A CA 1
ATOM 638 C C . VAL A 1 89 ? 14.977 -4.547 -10.188 1 96.75 89 VAL A C 1
ATOM 640 O O . VAL A 1 89 ? 14.711 -5.598 -10.781 1 96.75 89 VAL A O 1
ATOM 643 N N . ALA A 1 90 ? 14.414 -3.418 -10.484 1 98.06 90 ALA A N 1
ATOM 644 C CA . ALA A 1 90 ? 13.453 -3.334 -11.57 1 98.06 90 ALA A CA 1
ATOM 645 C C . ALA A 1 90 ? 14.086 -3.721 -12.906 1 98.06 90 ALA A C 1
ATOM 647 O O . ALA A 1 90 ? 13.5 -4.473 -13.688 1 98.06 90 ALA A O 1
ATOM 648 N N . LEU A 1 91 ? 15.258 -3.211 -13.133 1 96.94 91 LEU A N 1
ATOM 649 C CA . LEU A 1 91 ? 15.969 -3.566 -14.352 1 96.94 91 LEU A CA 1
ATOM 650 C C . LEU A 1 91 ? 16.219 -5.07 -14.422 1 96.94 91 LEU A C 1
ATOM 652 O O . LEU A 1 91 ? 15.984 -5.695 -15.461 1 96.94 91 LEU A O 1
ATOM 656 N N . LEU A 1 92 ? 16.641 -5.684 -13.367 1 95.56 92 LEU A N 1
ATOM 657 C CA . LEU A 1 92 ? 16.891 -7.121 -13.328 1 95.56 92 LEU A CA 1
ATOM 658 C C . LEU A 1 92 ? 15.617 -7.902 -13.578 1 95.56 92 LEU A C 1
ATOM 660 O O . LEU A 1 92 ? 15.625 -8.922 -14.273 1 95.56 92 LEU A O 1
ATOM 664 N N . ALA A 1 93 ? 14.539 -7.434 -13.016 1 96.25 93 ALA A N 1
ATOM 665 C CA . ALA A 1 93 ? 13.25 -8.109 -13.141 1 96.25 93 ALA A CA 1
ATOM 666 C C . ALA A 1 93 ? 12.797 -8.156 -14.594 1 96.25 93 ALA A C 1
ATOM 668 O O . ALA A 1 93 ? 12.125 -9.109 -15.008 1 96.25 93 ALA A O 1
ATOM 669 N N . PHE A 1 94 ? 13.188 -7.133 -15.383 1 95.88 94 PHE A N 1
ATOM 670 C CA . PHE A 1 94 ? 12.719 -7.078 -16.766 1 95.88 94 PHE A CA 1
ATOM 671 C C . PHE A 1 94 ? 13.742 -7.695 -17.703 1 95.88 94 PHE A C 1
ATOM 673 O O . PHE A 1 94 ? 13.383 -8.281 -18.734 1 95.88 94 PHE A O 1
ATOM 680 N N . THR A 1 95 ? 15.023 -7.641 -17.422 1 94.69 95 THR A N 1
ATOM 681 C CA . THR A 1 95 ? 16.062 -8.047 -18.375 1 94.69 95 THR A CA 1
ATOM 682 C C . THR A 1 95 ? 16.531 -9.461 -18.078 1 94.69 95 THR A C 1
ATOM 684 O O . THR A 1 95 ? 17.031 -10.156 -18.984 1 94.69 95 THR A O 1
ATOM 687 N N . ARG A 1 96 ? 16.453 -9.875 -16.859 1 95 96 ARG A N 1
ATOM 688 C CA . ARG A 1 96 ? 16.922 -11.195 -16.453 1 95 96 ARG A CA 1
ATOM 689 C C . ARG A 1 96 ? 15.883 -11.914 -15.609 1 95 96 ARG A C 1
ATOM 691 O O . ARG A 1 96 ? 16.188 -12.438 -14.539 1 95 96 ARG A O 1
ATOM 698 N N . THR A 1 97 ? 14.75 -11.945 -16.156 1 93 97 THR A N 1
ATOM 699 C CA . THR A 1 97 ? 13.602 -12.438 -15.406 1 93 97 THR A CA 1
ATOM 700 C C . THR A 1 97 ? 13.836 -13.875 -14.938 1 93 97 THR A C 1
ATOM 702 O O . THR A 1 97 ? 13.695 -14.172 -13.75 1 93 97 THR A O 1
ATOM 705 N N . SER A 1 98 ? 14.242 -14.789 -15.828 1 92.25 98 SER A N 1
ATOM 706 C CA . SER A 1 98 ? 14.406 -16.203 -15.484 1 92.25 98 SER A CA 1
ATOM 707 C C . SER A 1 98 ? 15.531 -16.406 -14.477 1 92.25 98 SER A C 1
ATOM 709 O O . SER A 1 98 ? 15.375 -17.156 -13.516 1 92.25 98 SER A O 1
ATOM 711 N N . ASP A 1 99 ? 16.594 -15.758 -14.672 1 92.88 99 ASP A N 1
ATOM 712 C CA . ASP A 1 99 ? 17.719 -15.852 -13.758 1 92.88 99 ASP A CA 1
ATOM 713 C C . ASP A 1 99 ? 17.344 -15.312 -12.375 1 92.88 99 ASP A C 1
ATOM 715 O O . ASP A 1 99 ? 17.75 -15.883 -11.359 1 92.88 99 ASP A O 1
ATOM 719 N N . PHE A 1 100 ? 16.656 -14.266 -12.383 1 92.88 100 PHE A N 1
ATOM 720 C CA . PHE A 1 100 ? 16.25 -13.641 -11.133 1 92.88 100 PHE A CA 1
ATOM 721 C C . PHE A 1 100 ? 15.312 -14.555 -10.352 1 92.88 100 PHE A C 1
ATOM 723 O O . PHE A 1 100 ? 15.453 -14.711 -9.141 1 92.88 100 PHE A O 1
ATOM 730 N N . LEU A 1 101 ? 14.43 -15.141 -10.992 1 91.81 101 LEU A N 1
ATOM 731 C CA . LEU A 1 101 ? 13.516 -16.078 -10.352 1 91.81 101 LEU A CA 1
ATOM 732 C C . LEU A 1 101 ? 14.273 -17.266 -9.758 1 91.81 101 LEU A C 1
ATOM 734 O O . LEU A 1 101 ? 13.953 -17.734 -8.664 1 91.81 101 LEU A O 1
ATOM 738 N N . ALA A 1 102 ? 15.211 -17.734 -10.477 1 90.75 102 ALA A N 1
ATOM 739 C CA . ALA A 1 102 ? 16.047 -18.844 -9.992 1 90.75 102 ALA A CA 1
ATOM 740 C C . ALA A 1 102 ? 16.797 -18.438 -8.727 1 90.75 102 ALA A C 1
ATOM 742 O O . ALA A 1 102 ? 16.891 -19.219 -7.777 1 90.75 102 ALA A O 1
ATOM 743 N N . GLU A 1 103 ? 17.297 -17.219 -8.727 1 89.5 103 GLU A N 1
ATOM 744 C CA . GLU A 1 103 ? 18.016 -16.719 -7.562 1 89.5 103 GLU A CA 1
ATOM 745 C C . GLU A 1 103 ? 17.109 -16.609 -6.352 1 89.5 103 GLU A C 1
ATOM 747 O O . GLU A 1 103 ? 17.531 -16.812 -5.215 1 89.5 103 GLU A O 1
ATOM 752 N N . LEU A 1 104 ? 15.883 -16.328 -6.645 1 90 104 LEU A N 1
ATOM 753 C CA . LEU A 1 104 ? 14.906 -16.172 -5.574 1 90 104 LEU A CA 1
ATOM 754 C C . LEU A 1 104 ? 14.461 -17.531 -5.047 1 90 104 LEU A C 1
ATOM 756 O O . LEU A 1 104 ? 13.867 -17.625 -3.969 1 90 104 LEU A O 1
ATOM 760 N N . GLN A 1 105 ? 14.75 -18.609 -5.754 1 89.56 105 GLN A N 1
ATOM 761 C CA . GLN A 1 105 ? 14.336 -19.969 -5.398 1 89.56 105 GLN A CA 1
ATOM 762 C C . GLN A 1 105 ? 12.828 -20.062 -5.223 1 89.56 105 GLN A C 1
ATOM 764 O O . GLN A 1 105 ? 12.344 -20.531 -4.191 1 89.56 105 GLN A O 1
ATOM 769 N N . SER A 1 106 ? 12.117 -19.641 -6.219 1 85.69 106 SER A N 1
ATOM 770 C CA . SER A 1 106 ? 10.664 -19.609 -6.172 1 85.69 106 SER A CA 1
ATOM 771 C C . SER A 1 106 ? 10.07 -20.984 -6.422 1 85.69 106 SER A C 1
ATOM 773 O O . SER A 1 106 ? 10.57 -21.734 -7.258 1 85.69 106 SER A O 1
ATOM 775 N N . TYR A 1 107 ? 8.906 -21.25 -5.695 1 83.19 107 TYR A N 1
ATOM 776 C CA . TYR A 1 107 ? 8.203 -22.516 -5.848 1 83.19 107 TYR A CA 1
ATOM 777 C C . TYR A 1 107 ? 7.016 -22.375 -6.793 1 83.19 107 TYR A C 1
ATOM 779 O O . TYR A 1 107 ? 6.332 -23.359 -7.098 1 83.19 107 TYR A O 1
ATOM 787 N N . VAL A 1 108 ? 6.863 -21.219 -7.277 1 86.75 108 VAL A N 1
ATOM 788 C CA . VAL A 1 108 ? 5.742 -20.953 -8.172 1 86.75 108 VAL A CA 1
ATOM 789 C C . VAL A 1 108 ? 6.113 -21.359 -9.602 1 86.75 108 VAL A C 1
ATOM 791 O O . VAL A 1 108 ? 7.289 -21.344 -9.969 1 86.75 108 VAL A O 1
ATOM 794 N N . ARG A 1 109 ? 5.094 -21.719 -10.297 1 88.69 109 ARG A N 1
ATOM 795 C CA . ARG A 1 109 ? 5.32 -22.031 -11.703 1 88.69 109 ARG A CA 1
ATOM 796 C C . ARG A 1 109 ? 6.051 -20.891 -12.398 1 88.69 109 ARG A C 1
ATOM 798 O O . ARG A 1 109 ? 5.754 -19.719 -12.164 1 88.69 109 ARG A O 1
ATOM 805 N N . ASP A 1 110 ? 6.938 -21.234 -13.281 1 86.69 110 ASP A N 1
ATOM 806 C CA . ASP A 1 110 ? 7.82 -20.266 -13.914 1 86.69 110 ASP A CA 1
ATOM 807 C C . ASP A 1 110 ? 7.023 -19.188 -14.633 1 86.69 110 ASP A C 1
ATOM 809 O O . ASP A 1 110 ? 7.352 -18 -14.547 1 86.69 110 ASP A O 1
ATOM 813 N N . GLU A 1 111 ? 6.047 -19.594 -15.312 1 88.44 111 GLU A N 1
ATOM 814 C CA . GLU A 1 111 ? 5.25 -18.625 -16.062 1 88.44 111 GLU A CA 1
ATOM 815 C C . GLU A 1 111 ? 4.535 -17.656 -15.133 1 88.44 111 GLU A C 1
ATOM 817 O O . GLU A 1 111 ? 4.488 -16.453 -15.398 1 88.44 111 GLU A O 1
ATOM 822 N N . ASP A 1 112 ? 3.986 -18.203 -14.117 1 89.94 112 ASP A N 1
ATOM 823 C CA . ASP A 1 112 ? 3.309 -17.359 -13.133 1 89.94 112 ASP A CA 1
ATOM 824 C C . ASP A 1 112 ? 4.309 -16.484 -12.375 1 89.94 112 ASP A C 1
ATOM 826 O O . ASP A 1 112 ? 4.047 -15.312 -12.125 1 89.94 112 ASP A O 1
ATOM 830 N N . GLY A 1 113 ? 5.41 -17.094 -12.047 1 93.06 113 GLY A N 1
ATOM 831 C CA . GLY A 1 113 ? 6.445 -16.328 -11.367 1 93.06 113 GLY A CA 1
ATOM 832 C C . GLY A 1 113 ? 6.969 -15.172 -12.188 1 93.06 113 GLY A C 1
ATOM 833 O O . GLY A 1 113 ? 7.25 -14.102 -11.648 1 93.06 113 GLY A O 1
ATOM 834 N N . ALA A 1 114 ? 7.082 -15.422 -13.438 1 93.19 114 ALA A N 1
ATOM 835 C CA . ALA A 1 114 ? 7.562 -14.375 -14.328 1 93.19 114 ALA A CA 1
ATOM 836 C C . ALA A 1 114 ? 6.602 -13.188 -14.344 1 93.19 114 ALA A C 1
ATOM 838 O O . ALA A 1 114 ? 7.031 -12.031 -14.344 1 93.19 114 ALA A O 1
ATOM 839 N N . VAL A 1 115 ? 5.324 -13.453 -14.359 1 92.06 115 VAL A N 1
ATOM 840 C CA . VAL A 1 115 ? 4.32 -12.398 -14.367 1 92.06 115 VAL A CA 1
ATOM 841 C C . VAL A 1 115 ? 4.402 -11.602 -13.062 1 92.06 115 VAL A C 1
ATOM 843 O O . VAL A 1 115 ? 4.395 -10.367 -13.078 1 92.06 115 VAL A O 1
ATOM 846 N N . ILE A 1 116 ? 4.465 -12.312 -11.984 1 94.94 116 ILE A N 1
ATOM 847 C CA . ILE A 1 116 ? 4.559 -11.664 -10.68 1 94.94 116 ILE A CA 1
ATOM 848 C C . ILE A 1 116 ? 5.824 -10.812 -10.617 1 94.94 116 ILE A C 1
ATOM 850 O O . ILE A 1 116 ? 5.781 -9.664 -10.164 1 94.94 116 ILE A O 1
ATOM 854 N N . LEU A 1 117 ? 6.941 -11.32 -11.062 1 95.06 117 LEU A N 1
ATOM 855 C CA . LEU A 1 117 ? 8.203 -10.586 -11.016 1 95.06 117 LEU A CA 1
ATOM 856 C C . LEU A 1 117 ? 8.133 -9.344 -11.898 1 95.06 117 LEU A C 1
ATOM 858 O O . LEU A 1 117 ? 8.664 -8.289 -11.531 1 95.06 117 LEU A O 1
ATOM 862 N N . LYS A 1 118 ? 7.523 -9.438 -12.961 1 95.25 118 LYS A N 1
ATOM 863 C CA . LYS A 1 118 ? 7.375 -8.273 -13.836 1 95.25 118 LYS A CA 1
ATOM 864 C C . LYS A 1 118 ? 6.469 -7.223 -13.203 1 95.25 118 LYS A C 1
ATOM 866 O O . LYS A 1 118 ? 6.672 -6.023 -13.406 1 95.25 118 LYS A O 1
ATOM 871 N N . MET A 1 119 ? 5.453 -7.645 -12.508 1 96.75 119 MET A N 1
ATOM 872 C CA . MET A 1 119 ? 4.648 -6.699 -11.742 1 96.75 119 MET A CA 1
ATOM 873 C C . MET A 1 119 ? 5.492 -5.98 -10.695 1 96.75 119 MET A C 1
ATOM 875 O O . MET A 1 119 ? 5.402 -4.762 -10.547 1 96.75 119 MET A O 1
ATOM 879 N N . VAL A 1 120 ? 6.312 -6.738 -10 1 97.31 120 VAL A N 1
ATOM 880 C CA . VAL A 1 120 ? 7.227 -6.164 -9.023 1 97.31 120 VAL A CA 1
ATOM 881 C C . VAL A 1 120 ? 8.18 -5.188 -9.711 1 97.31 120 VAL A C 1
ATOM 883 O O . VAL A 1 120 ? 8.438 -4.102 -9.195 1 97.31 120 VAL A O 1
ATOM 886 N N . GLY A 1 121 ? 8.711 -5.609 -10.859 1 97.94 121 GLY A N 1
ATOM 887 C CA . GLY A 1 121 ? 9.578 -4.73 -11.633 1 97.94 121 GLY A CA 1
ATOM 888 C C . GLY A 1 121 ? 8.898 -3.449 -12.062 1 97.94 121 GLY A C 1
ATOM 889 O O . GLY A 1 121 ? 9.484 -2.369 -11.984 1 97.94 121 GLY A O 1
ATOM 890 N N . GLY A 1 122 ? 7.676 -3.588 -12.57 1 98.12 122 GLY A N 1
ATOM 891 C CA . GLY A 1 122 ? 6.91 -2.408 -12.938 1 98.12 122 GLY A CA 1
ATOM 892 C C . GLY A 1 122 ? 6.668 -1.467 -11.773 1 98.12 122 GLY A C 1
ATOM 893 O O . GLY A 1 122 ? 6.863 -0.256 -11.891 1 98.12 122 GLY A O 1
ATOM 894 N N . LEU A 1 123 ? 6.207 -2.004 -10.688 1 98.38 123 LEU A N 1
ATOM 895 C CA . LEU A 1 123 ? 6.047 -1.21 -9.477 1 98.38 123 LEU A CA 1
ATOM 896 C C . LEU A 1 123 ? 7.379 -0.618 -9.031 1 98.38 123 LEU A C 1
ATOM 898 O O . LEU A 1 123 ? 7.438 0.534 -8.594 1 98.38 123 LEU A O 1
ATOM 902 N N . GLY A 1 124 ? 8.398 -1.425 -9.133 1 98.5 124 GLY A N 1
ATOM 903 C CA . GLY A 1 124 ? 9.727 -0.939 -8.797 1 98.5 124 GLY A CA 1
ATOM 904 C C . GLY A 1 124 ? 10.156 0.26 -9.625 1 98.5 124 GLY A C 1
ATOM 905 O O . GLY A 1 124 ? 10.781 1.187 -9.109 1 98.5 124 GLY A O 1
ATOM 906 N N . THR A 1 125 ? 9.875 0.222 -10.883 1 98.31 125 THR A N 1
ATOM 907 C CA . THR A 1 125 ? 10.172 1.354 -11.75 1 98.31 125 THR A CA 1
ATOM 908 C C . THR A 1 125 ? 9.414 2.6 -11.297 1 98.31 125 THR A C 1
ATOM 910 O O . THR A 1 125 ? 10 3.684 -11.203 1 98.31 125 THR A O 1
ATOM 913 N N . ALA A 1 126 ? 8.188 2.408 -11.016 1 98.44 126 ALA A N 1
ATOM 914 C CA . ALA A 1 126 ? 7.387 3.521 -10.508 1 98.44 126 ALA A CA 1
ATOM 915 C C . ALA A 1 126 ? 7.945 4.047 -9.188 1 98.44 126 ALA A C 1
ATOM 917 O O . ALA A 1 126 ? 8.031 5.258 -8.984 1 98.44 126 ALA A O 1
ATOM 918 N N . ILE A 1 127 ? 8.242 3.098 -8.32 1 98.69 127 ILE A N 1
ATOM 919 C CA . ILE A 1 127 ? 8.82 3.465 -7.035 1 98.69 127 ILE A CA 1
ATOM 920 C C . ILE A 1 127 ? 10.102 4.266 -7.246 1 98.69 127 ILE A C 1
ATOM 922 O O . ILE A 1 127 ? 10.312 5.297 -6.605 1 98.69 127 ILE A O 1
ATOM 926 N N . PHE A 1 128 ? 10.984 3.852 -8.148 1 98.62 128 PHE A N 1
ATOM 927 C CA . PHE A 1 128 ? 12.219 4.562 -8.453 1 98.62 128 PHE A CA 1
ATOM 928 C C . PHE A 1 128 ? 11.93 6.012 -8.82 1 98.62 128 PHE A C 1
ATOM 930 O O . PHE A 1 128 ? 12.508 6.934 -8.234 1 98.62 128 PHE A O 1
ATOM 937 N N . VAL A 1 129 ? 11.016 6.195 -9.688 1 98.44 129 VAL A N 1
ATOM 938 C CA . VAL A 1 129 ? 10.695 7.531 -10.188 1 98.44 129 VAL A CA 1
ATOM 939 C C . VAL A 1 129 ? 10.07 8.359 -9.062 1 98.44 129 VAL A C 1
ATOM 941 O O . VAL A 1 129 ? 10.445 9.516 -8.852 1 98.44 129 VAL A O 1
ATOM 944 N N . LEU A 1 130 ? 9.203 7.801 -8.336 1 98.31 130 LEU A N 1
ATOM 945 C CA . LEU A 1 130 ? 8.477 8.523 -7.297 1 98.31 130 LEU A CA 1
ATOM 946 C C . LEU A 1 130 ? 9.391 8.852 -6.121 1 98.31 130 LEU A C 1
ATOM 948 O O . LEU A 1 130 ? 9.242 9.891 -5.477 1 98.31 130 LEU A O 1
ATOM 952 N N . GLU A 1 131 ? 10.281 7.957 -5.809 1 98 131 GLU A N 1
ATOM 953 C CA . GLU A 1 131 ? 11.219 8.25 -4.73 1 98 131 GLU A CA 1
ATOM 954 C C . GLU A 1 131 ? 12.07 9.469 -5.059 1 98 131 GLU A C 1
ATOM 956 O O . GLU A 1 131 ? 12.297 10.328 -4.203 1 98 131 GLU A O 1
ATOM 961 N N . TRP A 1 132 ? 12.531 9.555 -6.293 1 97.5 132 TRP A N 1
ATOM 962 C CA . TRP A 1 132 ? 13.305 10.719 -6.691 1 97.5 132 TRP A CA 1
ATOM 963 C C . TRP A 1 132 ? 12.445 11.984 -6.668 1 97.5 132 TRP A C 1
ATOM 965 O O . TRP A 1 132 ? 12.906 13.047 -6.25 1 97.5 132 TRP A O 1
ATOM 975 N N . ALA A 1 133 ? 11.266 11.852 -7.086 1 97.44 133 ALA A N 1
ATOM 976 C CA . ALA A 1 133 ? 10.352 12.984 -7.027 1 97.44 133 ALA A CA 1
ATOM 977 C C . ALA A 1 133 ? 10.109 13.422 -5.582 1 97.44 133 ALA A C 1
ATOM 979 O O . ALA A 1 133 ? 10.125 14.617 -5.281 1 97.44 133 ALA A O 1
ATOM 980 N N . ALA A 1 134 ? 9.891 12.461 -4.719 1 96 134 ALA A N 1
ATOM 981 C CA . ALA A 1 134 ? 9.664 12.766 -3.309 1 96 134 ALA A CA 1
ATOM 982 C C . ALA A 1 134 ? 10.867 13.469 -2.693 1 96 134 ALA A C 1
ATOM 984 O O . ALA A 1 134 ? 10.711 14.406 -1.908 1 96 134 ALA A O 1
ATOM 985 N N . LEU A 1 135 ? 12.023 13.008 -3.057 1 95 135 LEU A N 1
ATOM 986 C CA . LEU A 1 135 ? 13.234 13.641 -2.543 1 95 135 LEU A CA 1
ATOM 987 C C . LEU A 1 135 ? 13.344 15.078 -3.037 1 95 135 LEU A C 1
ATOM 989 O O . LEU A 1 135 ? 13.703 15.977 -2.27 1 95 135 LEU A O 1
ATOM 993 N N . ALA A 1 136 ? 13.039 15.281 -4.277 1 95.19 136 ALA A N 1
ATOM 994 C CA . ALA A 1 136 ? 13.078 16.625 -4.84 1 95.19 136 ALA A CA 1
ATOM 995 C C . ALA A 1 136 ? 12.055 17.531 -4.16 1 95.19 136 ALA A C 1
ATOM 997 O O . ALA A 1 136 ? 12.359 18.688 -3.836 1 95.19 136 ALA A O 1
ATOM 998 N N . LEU A 1 137 ? 10.914 17.016 -3.977 1 93.31 137 LEU A N 1
ATOM 999 C CA . LEU A 1 137 ? 9.859 17.781 -3.318 1 93.31 137 LEU A CA 1
ATOM 1000 C C . LEU A 1 137 ? 10.242 18.094 -1.873 1 93.31 137 LEU A C 1
ATOM 1002 O O . LEU A 1 137 ? 9.992 19.203 -1.384 1 93.31 137 LEU A O 1
ATOM 1006 N N . ALA A 1 138 ? 10.766 17.156 -1.239 1 91 138 ALA A N 1
ATOM 1007 C CA . ALA A 1 138 ? 11.219 17.375 0.134 1 91 138 ALA A CA 1
ATOM 1008 C C . ALA A 1 138 ? 12.258 18.484 0.202 1 91 138 ALA A C 1
ATOM 1010 O O . ALA A 1 138 ? 12.227 19.312 1.105 1 91 138 ALA A O 1
ATOM 1011 N N . PHE A 1 139 ? 13.18 18.469 -0.741 1 89.19 139 PHE A N 1
ATOM 1012 C CA . PHE A 1 139 ? 14.195 19.516 -0.811 1 89.19 139 PHE A CA 1
ATOM 1013 C C . PHE A 1 139 ? 13.555 20.875 -1.044 1 89.19 139 PHE A C 1
ATOM 1015 O O . PHE A 1 139 ? 13.945 21.859 -0.425 1 89.19 139 PHE A O 1
ATOM 1022 N N . SER A 1 140 ? 12.633 20.922 -1.91 1 89.81 140 SER A N 1
ATOM 1023 C CA . SER A 1 140 ? 11.922 22.156 -2.178 1 89.81 140 SER A CA 1
ATOM 1024 C C . SER A 1 140 ? 11.203 22.672 -0.93 1 89.81 140 SER A C 1
ATOM 1026 O O . SER A 1 140 ? 11.203 23.875 -0.655 1 89.81 140 SER A O 1
ATOM 1028 N N . LEU A 1 141 ? 10.602 21.781 -0.224 1 87.12 141 LEU A N 1
ATOM 1029 C CA . LEU A 1 141 ? 9.898 22.156 0.997 1 87.12 141 LEU A CA 1
ATOM 1030 C C . LEU A 1 141 ? 10.875 22.672 2.049 1 87.12 141 LEU A C 1
ATOM 1032 O O . LEU A 1 141 ? 10.578 23.641 2.762 1 87.12 141 LEU A O 1
ATOM 1036 N N . ARG A 1 142 ? 11.977 22.094 2.107 1 84.88 142 ARG A N 1
ATOM 1037 C CA . ARG A 1 142 ? 12.992 22.547 3.059 1 84.88 142 ARG A CA 1
ATOM 1038 C C . ARG A 1 142 ? 13.523 23.922 2.693 1 84.88 142 ARG A C 1
ATOM 1040 O O . ARG A 1 142 ? 13.734 24.766 3.57 1 84.88 142 ARG A O 1
ATOM 1047 N N . LEU A 1 143 ? 13.688 24.156 1.482 1 84.19 143 LEU A N 1
ATOM 1048 C CA . LEU A 1 143 ? 14.172 25.453 1.021 1 84.19 143 LEU A CA 1
ATOM 1049 C C . LEU A 1 143 ? 13.148 26.547 1.312 1 84.19 143 LEU A C 1
ATOM 1051 O O . LEU A 1 143 ? 13.516 27.656 1.702 1 84.19 143 LEU A O 1
ATOM 1055 N N . ASP A 1 144 ? 11.953 26.203 1.145 1 82.56 144 ASP A N 1
ATOM 1056 C CA . ASP A 1 144 ? 10.883 27.156 1.421 1 82.56 144 ASP A CA 1
ATOM 1057 C C . ASP A 1 144 ? 10.805 27.484 2.91 1 82.56 144 ASP A C 1
ATOM 1059 O O . ASP A 1 144 ? 10.562 28.625 3.287 1 82.56 144 ASP A O 1
ATOM 1063 N N . ASP A 1 145 ? 10.906 26.5 3.707 1 80.69 145 ASP A N 1
ATOM 1064 C CA . ASP A 1 145 ? 10.867 26.719 5.148 1 80.69 145 ASP A CA 1
ATOM 1065 C C . ASP A 1 145 ? 12.031 27.594 5.605 1 80.69 145 ASP A C 1
ATOM 1067 O O . ASP A 1 145 ? 11.867 28.453 6.473 1 80.69 145 ASP A O 1
ATOM 1071 N N . GLU A 1 146 ? 13.164 27.469 5.055 1 78.06 146 GLU A N 1
ATOM 1072 C CA . GLU A 1 146 ? 14.328 28.297 5.375 1 78.06 146 GLU A CA 1
ATOM 1073 C C . GLU A 1 146 ? 14.117 29.734 4.938 1 78.06 146 GLU A C 1
ATOM 1075 O O . GLU A 1 146 ? 14.492 30.672 5.652 1 78.06 146 GLU A O 1
ATOM 1080 N N . ASP A 1 147 ? 13.484 29.844 3.85 1 77.44 147 ASP A N 1
ATOM 1081 C CA . ASP A 1 147 ? 13.195 31.188 3.35 1 77.44 147 ASP A CA 1
ATOM 1082 C C . ASP A 1 147 ? 12.219 31.922 4.27 1 77.44 147 ASP A C 1
ATOM 1084 O O . ASP A 1 147 ? 12.375 33.125 4.523 1 77.44 147 ASP A O 1
ATOM 1088 N N . ASP A 1 148 ? 11.281 31.172 4.703 1 74.19 148 ASP A N 1
ATOM 1089 C CA . ASP A 1 148 ? 10.312 31.766 5.621 1 74.19 148 ASP A CA 1
ATOM 1090 C C . ASP A 1 148 ? 10.977 32.188 6.934 1 74.19 148 ASP A C 1
ATOM 1092 O O . ASP A 1 148 ? 10.672 33.25 7.48 1 74.19 148 ASP A O 1
ATOM 1096 N N . ASP A 1 149 ? 11.82 31.391 7.395 1 72.56 149 ASP A N 1
ATOM 1097 C CA . ASP A 1 149 ? 12.531 31.688 8.633 1 72.56 149 ASP A CA 1
ATOM 1098 C C . ASP A 1 149 ? 13.43 32.906 8.469 1 72.56 149 ASP A C 1
ATOM 1100 O O . ASP A 1 149 ? 13.508 33.75 9.359 1 72.56 149 ASP A O 1
ATOM 1104 N N . ASP A 1 150 ? 14.055 33.031 7.371 1 74.25 150 ASP A N 1
ATOM 1105 C CA . ASP A 1 150 ? 14.93 34.156 7.094 1 74.25 150 ASP A CA 1
ATOM 1106 C C . ASP A 1 150 ? 14.125 35.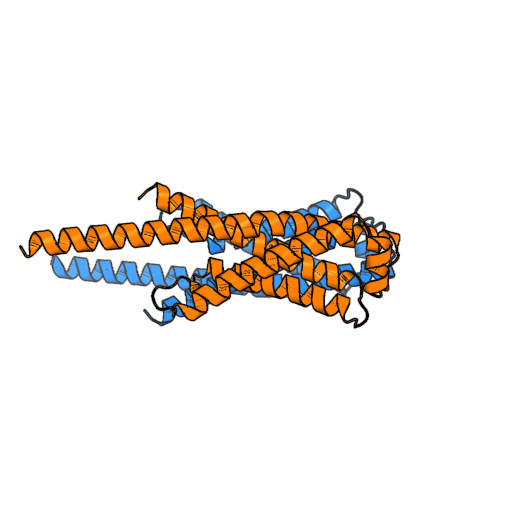469 6.988 1 74.25 150 ASP A C 1
ATOM 1108 O O . ASP A 1 150 ? 14.547 36.5 7.492 1 74.25 150 ASP A O 1
ATOM 1112 N N . LEU A 1 151 ? 13.016 35.312 6.352 1 71 151 LEU A N 1
ATOM 1113 C CA . LEU A 1 151 ? 12.156 36.469 6.215 1 71 151 LEU A CA 1
ATOM 1114 C C . LEU A 1 151 ? 11.625 36.906 7.57 1 71 151 LEU A C 1
ATOM 1116 O O . LEU A 1 151 ? 11.562 38.125 7.852 1 71 151 LEU A O 1
ATOM 1120 N N . HIS A 1 152 ? 11.266 35.969 8.312 1 70.81 152 HIS A N 1
ATOM 1121 C CA . HIS A 1 152 ? 10.789 36.312 9.656 1 70.81 152 HIS A CA 1
ATOM 1122 C C . HIS A 1 152 ? 11.906 36.906 10.508 1 70.81 152 HIS A C 1
ATOM 1124 O O . HIS A 1 152 ? 11.672 37.844 11.258 1 70.81 152 HIS A O 1
ATOM 1130 N N . ALA A 1 153 ? 13.062 36.5 10.406 1 75.44 153 ALA A N 1
ATOM 1131 C CA . ALA A 1 153 ? 14.203 37.031 11.148 1 75.44 153 ALA A CA 1
ATOM 1132 C C . ALA A 1 153 ? 14.547 38.438 10.695 1 75.44 153 ALA A C 1
ATOM 1134 O O . ALA A 1 153 ? 14.812 39.312 11.523 1 75.44 153 ALA A O 1
ATOM 1135 N N . LYS A 1 154 ? 14.516 38.656 9.531 1 78.06 154 LYS A N 1
ATOM 1136 C CA . LYS A 1 154 ? 14.797 39.969 8.977 1 78.06 154 LYS A CA 1
ATOM 1137 C C . LYS A 1 154 ? 13.734 41 9.398 1 78.06 154 LYS A C 1
ATOM 1139 O O . LYS A 1 154 ? 14.047 42.125 9.75 1 78.06 154 LYS A O 1
ATOM 1144 N N . ASN A 1 155 ? 12.547 40.438 9.344 1 72.06 155 ASN A N 1
ATOM 1145 C CA . ASN A 1 155 ? 11.461 41.312 9.773 1 72.06 155 ASN A CA 1
ATOM 1146 C C . ASN A 1 155 ? 11.547 41.625 11.266 1 72.06 155 ASN A C 1
ATOM 1148 O O . ASN A 1 155 ? 11.266 42.75 11.68 1 72.06 155 ASN A O 1
ATOM 1152 N N . TRP A 1 156 ? 11.867 40.594 11.977 1 69.25 156 TRP A N 1
ATOM 1153 C CA . TRP A 1 156 ? 12.031 40.812 13.414 1 69.25 156 TRP A CA 1
ATOM 1154 C C . TRP A 1 156 ? 13.18 41.75 13.703 1 69.25 156 TRP A C 1
ATOM 1156 O O . TRP A 1 156 ? 13.062 42.625 14.586 1 69.25 156 TRP A O 1
ATOM 1166 N N . GLN A 1 157 ? 14.289 41.75 13.125 1 69.88 157 GL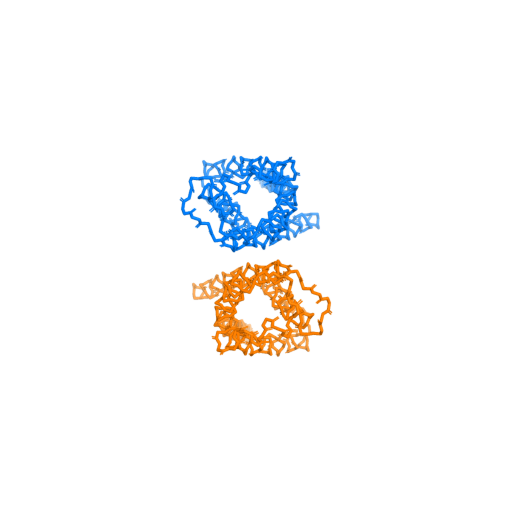N A N 1
ATOM 1167 C CA . GLN A 1 157 ? 15.43 42.625 13.297 1 69.88 157 GLN A CA 1
ATOM 1168 C C . GLN A 1 157 ? 15.086 44.062 12.883 1 69.88 157 GLN A C 1
ATOM 1170 O O . GLN A 1 157 ? 15.531 45.031 13.508 1 69.88 157 GLN A O 1
ATOM 1175 N N . SER A 1 158 ? 14.336 44.219 11.898 1 69.62 158 SER A N 1
ATOM 1176 C CA . SER A 1 158 ? 13.938 45.531 11.422 1 69.62 158 SER A CA 1
ATOM 1177 C C . SER A 1 158 ? 13.055 46.25 12.438 1 69.62 158 SER A C 1
ATOM 1179 O O . SER A 1 158 ? 13.031 47.469 12.5 1 69.62 158 SER A O 1
ATOM 1181 N N . TYR A 1 159 ? 12.375 45.406 13.25 1 63.81 159 TYR A N 1
ATOM 1182 C CA . TYR A 1 159 ? 11.523 46 14.273 1 63.81 159 TYR A CA 1
ATOM 1183 C C . TYR A 1 159 ? 12.344 46.406 15.484 1 63.81 159 TYR A C 1
ATOM 1185 O O . TYR A 1 159 ? 11.93 47.312 16.25 1 63.81 159 TYR A O 1
ATOM 1193 N N . HIS A 1 160 ? 13.359 45.781 15.758 1 58.16 160 HIS A N 1
ATOM 1194 C CA . HIS A 1 160 ? 14.156 46.094 16.938 1 58.16 160 HIS A CA 1
ATOM 1195 C C . HIS A 1 160 ? 15.312 47.031 16.594 1 58.16 160 HIS A C 1
ATOM 1197 O O . HIS A 1 160 ? 16.141 47.344 17.453 1 58.16 160 HIS A O 1
ATOM 1203 N N . VAL A 1 161 ? 15.352 47.406 15.391 1 54.91 161 VAL A N 1
ATOM 1204 C CA . VAL A 1 161 ? 16.25 48.531 15.125 1 54.91 161 VAL A CA 1
ATOM 1205 C C . VAL A 1 161 ? 15.445 49.844 15.047 1 54.91 161 VAL A C 1
ATOM 1207 O O . VAL A 1 161 ? 14.32 49.844 14.547 1 54.91 161 VAL A O 1
ATOM 1210 N N . MET B 1 1 ? -6.344 17.547 25.359 1 55.03 1 MET B N 1
ATOM 1211 C CA . MET B 1 1 ? -5.434 17.922 24.281 1 55.03 1 MET B CA 1
ATOM 1212 C C . MET B 1 1 ? -4.555 16.734 23.875 1 55.03 1 MET B C 1
ATOM 1214 O O . MET B 1 1 ? -4.477 16.391 22.703 1 55.03 1 MET B O 1
ATOM 1218 N N . ALA B 1 2 ? -3.871 16.094 24.922 1 62.69 2 ALA B N 1
ATOM 1219 C CA . ALA B 1 2 ? -2.971 14.969 24.688 1 62.69 2 ALA B CA 1
ATOM 1220 C C . ALA B 1 2 ? -3.729 13.766 24.125 1 62.69 2 ALA B C 1
ATOM 1222 O O . ALA B 1 2 ? -3.238 13.078 23.234 1 62.69 2 ALA B O 1
ATOM 1223 N N . GLY B 1 3 ? -4.961 13.484 24.594 1 68.25 3 GLY B N 1
ATOM 1224 C CA . GLY B 1 3 ? -5.789 12.383 24.141 1 68.25 3 GLY B CA 1
ATOM 1225 C C . GLY B 1 3 ? -6.18 12.484 22.672 1 68.25 3 GLY B C 1
ATOM 1226 O O . GLY B 1 3 ? -6.133 11.492 21.953 1 68.25 3 GLY B O 1
ATOM 1227 N N . LYS B 1 4 ? -6.359 13.656 22.281 1 74.31 4 LYS B N 1
ATOM 1228 C CA . LYS B 1 4 ? -6.758 13.93 20.906 1 74.31 4 LYS B CA 1
ATOM 1229 C C . LYS B 1 4 ? -5.605 13.672 19.938 1 74.31 4 LYS B C 1
ATOM 1231 O O . LYS B 1 4 ? -5.805 13.102 18.859 1 74.31 4 LYS B O 1
ATOM 1236 N N . SER B 1 5 ? -4.543 14.016 20.438 1 83.81 5 SER B N 1
ATOM 1237 C CA . SER B 1 5 ? -3.365 13.82 19.609 1 83.81 5 SER B CA 1
ATOM 1238 C C . SER B 1 5 ? -3.092 12.336 19.375 1 83.81 5 SER B C 1
ATOM 1240 O O . SER B 1 5 ? -2.805 11.922 18.25 1 83.81 5 SER B O 1
ATOM 1242 N N . HIS B 1 6 ? -3.354 11.492 20.438 1 89.62 6 HIS B N 1
ATOM 1243 C CA . HIS B 1 6 ? -3.125 10.055 20.328 1 89.62 6 HIS B CA 1
ATOM 1244 C C . HIS B 1 6 ? -4.16 9.406 19.422 1 89.62 6 HIS B C 1
ATOM 1246 O O . HIS B 1 6 ? -3.828 8.531 18.609 1 89.62 6 HIS B O 1
ATOM 1252 N N . THR B 1 7 ? -5.359 9.82 19.531 1 90.81 7 THR B N 1
ATOM 1253 C CA . THR B 1 7 ? -6.426 9.281 18.688 1 90.81 7 THR B CA 1
ATOM 1254 C C . THR B 1 7 ? -6.176 9.617 17.219 1 90.81 7 THR B C 1
ATOM 1256 O O . THR B 1 7 ? -6.379 8.773 16.344 1 90.81 7 THR B O 1
ATOM 1259 N N . ARG B 1 8 ? -5.766 10.789 17 1 90.88 8 ARG B N 1
ATOM 1260 C CA . ARG B 1 8 ? -5.477 11.211 15.625 1 90.88 8 ARG B CA 1
ATOM 1261 C C . ARG B 1 8 ? -4.328 10.398 15.039 1 90.88 8 ARG B C 1
ATOM 1263 O O . ARG B 1 8 ? -4.395 9.953 13.891 1 90.88 8 ARG B O 1
ATOM 1270 N N . LYS B 1 9 ? -3.361 10.242 15.852 1 89.81 9 LYS B N 1
ATOM 1271 C CA . LYS B 1 9 ? -2.217 9.461 15.398 1 89.81 9 LYS B CA 1
ATOM 1272 C C . LYS B 1 9 ? -2.619 8.016 15.102 1 89.81 9 LYS B C 1
ATOM 1274 O O . LYS B 1 9 ? -2.193 7.441 14.102 1 89.81 9 LYS B O 1
ATOM 1279 N N . ALA B 1 10 ? -3.367 7.492 15.945 1 93.5 10 ALA B N 1
ATOM 1280 C CA . ALA B 1 10 ? -3.842 6.125 15.75 1 93.5 10 ALA B CA 1
ATOM 1281 C C . ALA B 1 10 ? -4.699 6.02 14.492 1 93.5 10 ALA B C 1
ATOM 1283 O O . ALA B 1 10 ? -4.598 5.043 13.742 1 93.5 10 ALA B O 1
ATOM 1284 N N . PHE B 1 11 ? -5.48 7.035 14.32 1 94.12 11 PHE B N 1
ATOM 1285 C CA . PHE B 1 11 ? -6.336 7.07 13.141 1 94.12 11 PHE B CA 1
ATOM 1286 C C . PHE B 1 11 ? -5.496 7.125 11.867 1 94.12 11 PHE B C 1
ATOM 1288 O O . PHE B 1 11 ? -5.746 6.375 10.922 1 94.12 11 PHE B O 1
ATOM 1295 N N . LEU B 1 12 ? -4.551 7.902 11.875 1 90.81 12 LEU B N 1
ATOM 1296 C CA . LEU B 1 12 ? -3.688 8.031 10.703 1 90.81 12 LEU B CA 1
ATOM 1297 C C . LEU B 1 12 ? -2.91 6.742 10.461 1 90.81 12 LEU B C 1
ATOM 1299 O O . LEU B 1 12 ? -2.824 6.27 9.32 1 90.81 12 LEU B O 1
ATOM 1303 N N . LEU B 1 13 ? -2.395 6.172 11.469 1 92.69 13 LEU B N 1
ATOM 1304 C CA . LEU B 1 13 ? -1.659 4.918 11.344 1 92.69 13 LEU B CA 1
ATOM 1305 C C . LEU B 1 13 ? -2.549 3.822 10.773 1 92.69 13 LEU B C 1
ATOM 1307 O O . LEU B 1 13 ? -2.123 3.064 9.898 1 92.69 13 LEU B O 1
ATOM 1311 N N . CYS B 1 14 ? -3.738 3.754 11.266 1 94.75 14 CYS B N 1
ATOM 1312 C CA . CYS B 1 14 ? -4.691 2.77 10.758 1 94.75 14 CYS B CA 1
ATOM 1313 C C . CYS B 1 14 ? -4.922 2.947 9.266 1 94.75 14 CYS B C 1
ATOM 1315 O O . CYS B 1 14 ? -4.914 1.972 8.516 1 94.75 14 CYS B O 1
ATOM 1317 N N . ASN B 1 15 ? -5.043 4.129 8.883 1 94.88 15 ASN B N 1
ATOM 1318 C CA . ASN B 1 15 ? -5.324 4.383 7.477 1 94.88 15 ASN B CA 1
ATOM 1319 C C . ASN B 1 15 ? -4.098 4.121 6.605 1 94.88 15 ASN B C 1
ATOM 1321 O O . ASN B 1 15 ? -4.227 3.688 5.457 1 94.88 15 ASN B O 1
ATOM 1325 N N . TYR B 1 16 ? -2.939 4.336 7.109 1 93.69 16 TYR B N 1
ATOM 1326 C CA . TYR B 1 16 ? -1.725 3.986 6.379 1 93.69 16 TYR B CA 1
ATOM 1327 C C . TYR B 1 16 ? -1.643 2.482 6.148 1 93.69 16 TYR B C 1
ATOM 1329 O O . TYR B 1 16 ? -1.333 2.035 5.039 1 93.69 16 TYR B O 1
ATOM 1337 N N . ILE B 1 17 ? -1.926 1.779 7.117 1 97.19 17 ILE B N 1
ATOM 1338 C CA . ILE B 1 17 ? -1.89 0.326 7.004 1 97.19 17 ILE B CA 1
ATOM 1339 C C . ILE B 1 17 ? -2.977 -0.143 6.039 1 97.19 17 ILE B C 1
ATOM 1341 O O . ILE B 1 17 ? -2.744 -1.031 5.215 1 97.19 17 ILE B O 1
ATOM 1345 N N . LEU B 1 18 ? -4.105 0.459 6.219 1 98.06 18 LEU B N 1
ATOM 1346 C CA . LEU B 1 18 ? -5.203 0.117 5.324 1 98.06 18 LEU B CA 1
ATOM 1347 C C . LEU B 1 18 ? -4.828 0.396 3.871 1 98.06 18 LEU B C 1
ATOM 1349 O O . LEU B 1 18 ? -5.09 -0.426 2.99 1 98.06 18 LEU B O 1
ATOM 1353 N N . LEU B 1 19 ? -4.219 1.476 3.643 1 96.44 19 LEU B N 1
ATOM 1354 C CA . LEU B 1 19 ? -3.789 1.831 2.295 1 96.44 19 LEU B CA 1
ATOM 1355 C C . LEU B 1 19 ? -2.805 0.801 1.75 1 96.44 19 LEU B C 1
ATOM 1357 O O . LEU B 1 19 ? -2.953 0.332 0.619 1 96.44 19 LEU B O 1
ATOM 1361 N N . GLY B 1 20 ? -1.877 0.434 2.516 1 97.62 20 GLY B N 1
ATOM 1362 C CA . GLY B 1 20 ? -0.917 -0.585 2.119 1 97.62 20 GLY B CA 1
ATOM 1363 C C . GLY B 1 20 ? -1.553 -1.938 1.868 1 97.62 20 GLY B C 1
ATOM 1364 O O . GLY B 1 20 ? -1.247 -2.6 0.873 1 97.62 20 GLY B O 1
ATOM 1365 N N . ALA B 1 21 ? -2.385 -2.305 2.779 1 98.5 21 ALA B N 1
ATOM 1366 C CA . ALA B 1 21 ? -3.014 -3.619 2.676 1 98.5 21 ALA B CA 1
ATOM 1367 C C . ALA B 1 21 ? -3.932 -3.693 1.458 1 98.5 21 ALA B C 1
ATOM 1369 O O . ALA B 1 21 ? -3.926 -4.688 0.729 1 98.5 21 ALA B O 1
ATOM 1370 N N . ALA B 1 22 ? -4.727 -2.676 1.3 1 98.5 22 ALA B N 1
ATOM 1371 C CA . ALA B 1 22 ? -5.637 -2.658 0.157 1 98.5 22 ALA B CA 1
ATOM 1372 C C . ALA B 1 22 ? -4.863 -2.676 -1.159 1 98.5 22 ALA B C 1
ATOM 1374 O O . ALA B 1 22 ? -5.23 -3.395 -2.092 1 98.5 22 ALA B O 1
ATOM 1375 N N . SER B 1 23 ? -3.814 -1.956 -1.26 1 97.88 23 SER B N 1
ATOM 1376 C CA . SER B 1 23 ? -2.977 -1.956 -2.455 1 97.88 23 SER B CA 1
ATOM 1377 C C . SER B 1 23 ? -2.344 -3.324 -2.688 1 97.88 23 SER B C 1
ATOM 1379 O O . SER B 1 23 ? -2.291 -3.805 -3.822 1 97.88 23 SER B O 1
ATOM 1381 N N . SER B 1 24 ? -1.925 -3.883 -1.638 1 98.5 24 SER B N 1
ATOM 1382 C CA . SER B 1 24 ? -1.366 -5.227 -1.747 1 98.5 24 SER B CA 1
ATOM 1383 C C . SER B 1 24 ? -2.4 -6.215 -2.275 1 98.5 24 SER B C 1
ATOM 1385 O O . SER B 1 24 ? -2.092 -7.051 -3.125 1 98.5 24 SER B O 1
ATOM 1387 N N . CYS B 1 25 ? -3.586 -6.086 -1.792 1 98 25 CYS B N 1
ATOM 1388 C CA . CYS B 1 25 ? -4.641 -6.984 -2.246 1 98 25 CYS B CA 1
ATOM 1389 C C . CYS B 1 25 ? -4.93 -6.781 -3.729 1 98 25 CYS B C 1
ATOM 1391 O O . CYS B 1 25 ? -5.203 -7.742 -4.449 1 98 25 CYS B O 1
ATOM 1393 N N . ILE B 1 26 ? -4.898 -5.578 -4.191 1 97.81 26 ILE B N 1
ATOM 1394 C CA . ILE B 1 26 ? -5.121 -5.285 -5.605 1 97.81 26 ILE B CA 1
ATOM 1395 C C . ILE B 1 26 ? -4.086 -6.02 -6.453 1 97.81 26 ILE B C 1
ATOM 1397 O O . ILE B 1 26 ? -4.441 -6.75 -7.379 1 97.81 26 ILE B O 1
ATOM 1401 N N . PHE B 1 27 ? -2.877 -5.953 -6.109 1 97.19 27 PHE B N 1
ATOM 1402 C CA . PHE B 1 27 ? -1.827 -6.512 -6.949 1 97.19 27 PHE B CA 1
ATOM 1403 C C . PHE B 1 27 ? -1.739 -8.023 -6.77 1 97.19 27 PHE B C 1
ATOM 1405 O O . PHE B 1 27 ? -1.424 -8.75 -7.719 1 97.19 27 PHE B O 1
ATOM 1412 N N . LEU B 1 28 ? -2.049 -8.492 -5.59 1 96.44 28 LEU B N 1
ATOM 1413 C CA . LEU B 1 28 ? -2.162 -9.938 -5.43 1 96.44 28 LEU B CA 1
ATOM 1414 C C . LEU B 1 28 ? -3.275 -10.5 -6.309 1 96.44 28 LEU B C 1
ATOM 1416 O O . LEU B 1 28 ? -3.096 -11.531 -6.961 1 96.44 28 LEU B O 1
ATOM 1420 N N . THR B 1 29 ? -4.359 -9.797 -6.258 1 95.62 29 THR B N 1
ATOM 1421 C CA . THR B 1 29 ? -5.473 -10.234 -7.086 1 95.62 29 THR B CA 1
ATOM 1422 C C . THR B 1 29 ? -5.09 -10.211 -8.562 1 95.62 29 THR B C 1
ATOM 1424 O O . THR B 1 29 ? -5.398 -11.141 -9.305 1 95.62 29 THR B O 1
ATOM 1427 N N . LEU B 1 30 ? -4.41 -9.203 -8.992 1 93.88 30 LEU B N 1
ATOM 1428 C CA . LEU B 1 30 ? -3.975 -9.102 -10.383 1 93.88 30 LEU B CA 1
ATOM 1429 C C . LEU B 1 30 ? -2.973 -10.195 -10.719 1 93.88 30 LEU B C 1
ATOM 1431 O O . LEU B 1 30 ? -2.916 -10.656 -11.859 1 93.88 30 LEU B O 1
ATOM 1435 N N . SER B 1 31 ? -2.23 -10.648 -9.734 1 93.38 31 SER B N 1
ATOM 1436 C CA . SER B 1 31 ? -1.228 -11.68 -9.977 1 93.38 31 SER B CA 1
ATOM 1437 C C . SER B 1 31 ? -1.879 -13.031 -10.234 1 93.38 31 SER B C 1
ATOM 1439 O O . SER B 1 31 ? -1.224 -13.961 -10.719 1 93.38 31 SER B O 1
ATOM 1441 N N . LEU B 1 32 ? -3.141 -13.156 -9.914 1 91.69 32 LEU B N 1
ATOM 1442 C CA . LEU B 1 32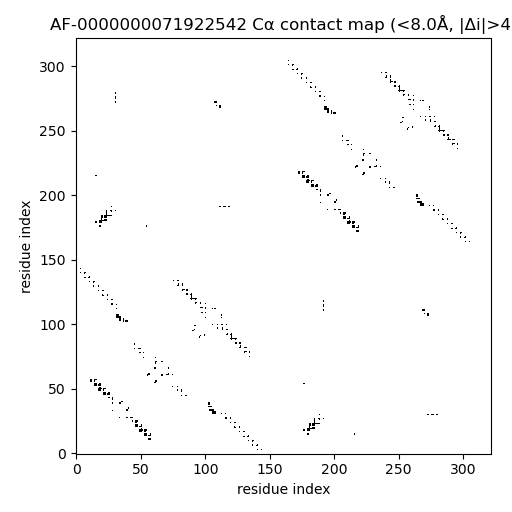 ? -3.881 -14.375 -10.219 1 91.69 32 LEU B CA 1
ATOM 1443 C C . LEU B 1 32 ? -4.23 -14.438 -11.703 1 91.69 32 LEU B C 1
ATOM 1445 O O . LEU B 1 32 ? -4.879 -15.383 -12.148 1 91.69 32 LEU B O 1
ATOM 1449 N N . ARG B 1 33 ? -3.754 -13.469 -12.516 1 82.75 33 ARG B N 1
ATOM 1450 C CA . ARG B 1 33 ? -3.992 -13.43 -13.953 1 82.75 33 ARG B CA 1
ATOM 1451 C C . ARG B 1 33 ? -5.457 -13.711 -14.273 1 82.75 33 ARG B C 1
ATOM 1453 O O . ARG B 1 33 ? -5.762 -14.648 -15.016 1 82.75 33 ARG B O 1
ATOM 1460 N N . LEU B 1 34 ? -6.184 -12.836 -13.805 1 71.81 34 LEU B N 1
ATOM 1461 C CA . LEU B 1 34 ? -7.621 -13.062 -13.914 1 71.81 34 LEU B CA 1
ATOM 1462 C C . LEU B 1 34 ? -8.109 -12.781 -15.336 1 71.81 34 LEU B C 1
ATOM 1464 O O . LEU B 1 34 ? -7.742 -11.766 -15.93 1 71.81 34 LEU B O 1
ATOM 1468 N N . LEU B 1 35 ? -8.719 -13.727 -15.789 1 72.56 35 LEU B N 1
ATOM 1469 C CA . LEU B 1 35 ? -9.586 -13.352 -16.891 1 72.56 35 LEU B CA 1
ATOM 1470 C C . LEU B 1 35 ? -10.664 -12.375 -16.438 1 72.56 35 LEU B C 1
ATOM 1472 O O . LEU B 1 35 ? -11.102 -12.43 -15.289 1 72.56 35 LEU B O 1
ATOM 1476 N N . PRO B 1 36 ? -10.914 -11.5 -17.344 1 75.31 36 PRO B N 1
ATOM 1477 C CA . PRO B 1 36 ? -12 -10.594 -16.969 1 75.31 36 PRO B CA 1
ATOM 1478 C C . PRO B 1 36 ? -13.273 -11.336 -16.562 1 75.31 36 PRO B C 1
ATOM 1480 O O . PRO B 1 36 ? -13.812 -12.117 -17.344 1 75.31 36 PRO B O 1
ATOM 1483 N N . SER B 1 37 ? -13.586 -11.422 -15.312 1 84.88 37 SER B N 1
ATOM 1484 C CA . SER B 1 37 ? -14.789 -11.977 -14.703 1 84.88 37 SER B CA 1
ATOM 1485 C C . SER B 1 37 ? -15.461 -10.961 -13.781 1 84.88 37 SER B C 1
ATOM 1487 O O . SER B 1 37 ? -14.797 -10.078 -13.242 1 84.88 37 SER B O 1
ATOM 1489 N N . PRO B 1 38 ? -16.719 -11.078 -13.766 1 88.44 38 PRO B N 1
ATOM 1490 C CA . PRO B 1 38 ? -17.406 -10.164 -12.867 1 88.44 38 PRO B CA 1
ATOM 1491 C C . PRO B 1 38 ? -16.922 -10.266 -11.422 1 88.44 38 PRO B C 1
ATOM 1493 O O . PRO B 1 38 ? -16.766 -9.25 -10.742 1 88.44 38 PRO B O 1
ATOM 1496 N N . CYS B 1 39 ? -16.672 -11.414 -10.961 1 90.62 39 CYS B N 1
ATOM 1497 C CA . CYS B 1 39 ? -16.203 -11.617 -9.594 1 90.62 39 CYS B CA 1
ATOM 1498 C C . CYS B 1 39 ? -14.852 -10.961 -9.367 1 90.62 39 CYS B C 1
ATOM 1500 O O . CYS B 1 39 ? -14.625 -10.32 -8.344 1 90.62 39 CYS B O 1
ATOM 1502 N N . GLY B 1 40 ? -14 -11.227 -10.352 1 93.31 40 GLY B N 1
ATOM 1503 C CA . GLY B 1 40 ? -12.695 -10.602 -10.242 1 93.31 40 GLY B CA 1
ATOM 1504 C C . GLY B 1 40 ? -12.758 -9.086 -10.258 1 93.31 40 GLY B C 1
ATOM 1505 O O . GLY B 1 40 ? -12.07 -8.422 -9.477 1 93.31 40 GLY B O 1
ATOM 1506 N N . LEU B 1 41 ? -13.57 -8.539 -11.086 1 94.31 41 LEU B N 1
ATOM 1507 C CA . LEU B 1 41 ? -13.727 -7.09 -11.172 1 94.31 41 LEU B CA 1
ATOM 1508 C C . LEU B 1 41 ? -14.32 -6.527 -9.883 1 94.31 41 LEU B C 1
ATOM 1510 O O . LEU B 1 41 ? -13.906 -5.461 -9.43 1 94.31 41 LEU B O 1
ATOM 1514 N N . LEU B 1 42 ? -15.219 -7.238 -9.344 1 95.25 42 LEU B N 1
ATOM 1515 C CA . LEU B 1 42 ? -15.828 -6.805 -8.094 1 95.25 42 LEU B CA 1
ATOM 1516 C C . LEU B 1 42 ? -14.812 -6.82 -6.957 1 95.25 42 LEU B C 1
ATOM 1518 O O . LEU B 1 42 ? -14.805 -5.922 -6.113 1 95.25 42 LEU B O 1
ATOM 1522 N N . LEU B 1 43 ? -13.984 -7.812 -6.961 1 96.5 43 LEU B N 1
ATOM 1523 C CA . LEU B 1 43 ? -12.953 -7.91 -5.938 1 96.5 43 LEU B CA 1
ATOM 1524 C C . LEU B 1 43 ? -11.961 -6.758 -6.055 1 96.5 43 LEU B C 1
ATOM 1526 O O . LEU B 1 43 ? -11.617 -6.121 -5.055 1 96.5 43 LEU B O 1
ATOM 1530 N N . LEU B 1 44 ? -11.516 -6.492 -7.258 1 97 44 LEU B N 1
ATOM 1531 C CA . LEU B 1 44 ? -10.617 -5.375 -7.508 1 97 44 LEU B CA 1
ATOM 1532 C C . LEU B 1 44 ? -11.258 -4.055 -7.102 1 97 44 LEU B C 1
ATOM 1534 O O . LEU B 1 44 ? -10.609 -3.203 -6.492 1 97 44 LEU B O 1
ATOM 1538 N N . PHE B 1 45 ? -12.516 -3.932 -7.457 1 97.56 45 PHE B N 1
ATOM 1539 C CA . PHE B 1 45 ? -13.25 -2.719 -7.121 1 97.56 45 PHE B CA 1
ATOM 1540 C C . PHE B 1 45 ? -13.336 -2.537 -5.613 1 97.56 45 PHE B C 1
ATOM 1542 O O . PHE B 1 45 ? -13.164 -1.429 -5.102 1 97.56 45 PHE B O 1
ATOM 1549 N N . LEU B 1 46 ? -13.594 -3.559 -4.898 1 97.62 46 LEU B N 1
ATOM 1550 C CA . LEU B 1 46 ? -13.688 -3.516 -3.441 1 97.62 46 LEU B CA 1
ATOM 1551 C C . LEU B 1 46 ? -12.391 -3.006 -2.828 1 97.62 46 LEU B C 1
ATOM 1553 O O . LEU B 1 46 ? -12.406 -2.105 -1.984 1 97.62 46 LEU B O 1
ATOM 1557 N N . HIS B 1 47 ? -11.258 -3.578 -3.26 1 98 47 HIS B N 1
ATOM 1558 C CA . HIS B 1 47 ? -9.961 -3.168 -2.725 1 98 47 HIS B CA 1
ATOM 1559 C C . HIS B 1 47 ? -9.625 -1.741 -3.139 1 98 47 HIS B C 1
ATOM 1561 O O . HIS B 1 47 ? -9.031 -0.989 -2.361 1 98 47 HIS B O 1
ATOM 1567 N N . ALA B 1 48 ? -10 -1.363 -4.316 1 97.44 48 ALA B N 1
ATOM 1568 C CA . ALA B 1 48 ? -9.766 0.006 -4.773 1 97.44 48 ALA B CA 1
ATOM 1569 C C . ALA B 1 48 ? -10.555 1.004 -3.924 1 97.44 48 ALA B C 1
ATOM 1571 O O . ALA B 1 48 ? -10.039 2.07 -3.576 1 97.44 48 ALA B O 1
ATOM 1572 N N . LEU B 1 49 ? -11.734 0.641 -3.633 1 97.06 49 LEU B N 1
ATOM 1573 C CA . LEU B 1 49 ? -12.539 1.511 -2.785 1 97.06 49 LEU B CA 1
ATOM 1574 C C . LEU B 1 49 ? -11.914 1.655 -1.401 1 97.06 49 LEU B C 1
ATOM 1576 O O . LEU B 1 49 ? -11.875 2.756 -0.846 1 97.06 49 LEU B O 1
ATOM 1580 N N . THR B 1 50 ? -11.484 0.514 -0.888 1 97.56 50 THR B N 1
ATOM 1581 C CA . THR B 1 50 ? -10.82 0.547 0.411 1 97.56 50 THR B CA 1
ATOM 1582 C C . THR B 1 50 ? -9.609 1.474 0.375 1 97.56 50 THR B C 1
ATOM 1584 O O . THR B 1 50 ? -9.406 2.273 1.291 1 97.56 50 THR B O 1
ATOM 1587 N N . ALA B 1 51 ? -8.844 1.409 -0.66 1 96.62 51 ALA B N 1
ATOM 1588 C CA . ALA B 1 51 ? -7.668 2.264 -0.805 1 96.62 51 ALA B CA 1
ATOM 1589 C C . ALA B 1 51 ? -8.07 3.734 -0.886 1 96.62 51 ALA B C 1
ATOM 1591 O O . ALA B 1 51 ? -7.449 4.586 -0.244 1 96.62 51 ALA B O 1
ATOM 1592 N N . VAL B 1 52 ? -9.07 4.047 -1.636 1 93.69 52 VAL B N 1
ATOM 1593 C CA . VAL B 1 52 ? -9.531 5.422 -1.818 1 93.69 52 VAL B CA 1
ATOM 1594 C C . VAL B 1 52 ? -10.039 5.977 -0.49 1 93.69 52 VAL B C 1
ATOM 1596 O O . VAL B 1 52 ? -9.703 7.102 -0.113 1 93.69 52 VAL B O 1
ATOM 1599 N N . PHE B 1 53 ? -10.781 5.184 0.193 1 94.44 53 PHE B N 1
ATOM 1600 C CA . PHE B 1 53 ? -11.328 5.633 1.467 1 94.44 53 PHE B CA 1
ATOM 1601 C C . PHE B 1 53 ? -10.219 5.84 2.492 1 94.44 53 PHE B C 1
ATOM 1603 O O . PHE B 1 53 ? -10.289 6.762 3.307 1 94.44 53 PHE B O 1
ATOM 1610 N N . SER B 1 54 ? -9.25 4.984 2.459 1 94.38 54 SER B N 1
ATOM 1611 C CA . SER B 1 54 ? -8.125 5.137 3.383 1 94.38 54 SER B CA 1
ATOM 1612 C C . SER B 1 54 ? -7.32 6.391 3.07 1 94.38 54 SER B C 1
ATOM 1614 O O . SER B 1 54 ? -6.93 7.125 3.979 1 94.38 54 SER B O 1
ATOM 1616 N N . ALA B 1 55 ? -7.098 6.613 1.826 1 90.94 55 ALA B N 1
ATOM 1617 C CA . ALA B 1 55 ? -6.398 7.832 1.424 1 90.94 55 ALA B CA 1
ATOM 1618 C C . ALA B 1 55 ? -7.18 9.078 1.841 1 90.94 55 ALA B C 1
ATOM 1620 O O . ALA B 1 55 ? -6.59 10.07 2.277 1 90.94 55 ALA B O 1
ATOM 1621 N N . ALA B 1 56 ? -8.453 9.016 1.697 1 89.31 56 ALA B N 1
ATOM 1622 C CA . ALA B 1 56 ? -9.305 10.125 2.117 1 89.31 56 ALA B CA 1
ATOM 1623 C C . ALA B 1 56 ? -9.211 10.352 3.623 1 89.31 56 ALA B C 1
ATOM 1625 O O . ALA B 1 56 ? -9.227 11.492 4.09 1 89.31 56 ALA B O 1
ATOM 1626 N N . GLY B 1 57 ? -9.094 9.266 4.281 1 88.88 57 GLY B N 1
ATOM 1627 C CA . GLY B 1 57 ? -8.906 9.367 5.723 1 88.88 57 GLY B CA 1
ATOM 1628 C C . GLY B 1 57 ? -7.59 10.016 6.109 1 88.88 57 GLY B C 1
ATOM 1629 O O . GLY B 1 57 ? -7.539 10.82 7.039 1 88.88 57 GLY B O 1
ATOM 1630 N N . CYS B 1 58 ? -6.586 9.742 5.43 1 83.88 58 CYS B N 1
ATOM 1631 C CA . CYS B 1 58 ? -5.262 10.289 5.703 1 83.88 58 CYS B CA 1
ATOM 1632 C C . CYS B 1 58 ? -5.207 11.781 5.387 1 83.88 58 CYS B C 1
ATOM 1634 O O . CYS B 1 58 ? -4.559 12.547 6.102 1 83.88 58 CYS B O 1
ATOM 1636 N N . SER B 1 59 ? -5.805 12.18 4.359 1 83.19 59 SER B N 1
ATOM 1637 C CA . SER B 1 59 ? -5.742 13.57 3.918 1 83.19 59 SER B CA 1
ATOM 1638 C C . SER B 1 59 ? -6.773 14.43 4.648 1 83.19 59 SER B C 1
ATOM 1640 O O . SER B 1 59 ? -6.691 15.656 4.621 1 83.19 59 SER B O 1
ATOM 1642 N N . GLY B 1 60 ? -7.734 13.82 5.234 1 81.94 60 GLY B N 1
ATOM 1643 C CA . GLY B 1 60 ? -8.797 14.562 5.895 1 81.94 60 GLY B CA 1
ATOM 1644 C C . GLY B 1 60 ? -9.82 15.133 4.93 1 81.94 60 GLY B C 1
ATOM 1645 O O . GLY B 1 60 ? -10.602 16.016 5.293 1 81.94 60 GLY B O 1
ATOM 1646 N N . SER B 1 61 ? -9.852 14.703 3.82 1 73.94 61 SER B N 1
ATOM 1647 C CA . SER B 1 61 ? -10.711 15.25 2.771 1 73.94 61 SER B CA 1
ATOM 1648 C C . SER B 1 61 ? -12.18 15.195 3.18 1 73.94 61 SER B C 1
ATOM 1650 O O . SER B 1 61 ? -12.945 16.109 2.863 1 73.94 61 SER B O 1
ATOM 1652 N N . PHE B 1 62 ? -12.5 14.203 3.918 1 68.62 62 PHE B N 1
ATOM 1653 C CA . PHE B 1 62 ? -13.914 14.086 4.234 1 68.62 62 PHE B CA 1
ATOM 1654 C C . PHE B 1 62 ? -14.195 14.57 5.652 1 68.62 62 PHE B C 1
ATOM 1656 O O . PHE B 1 62 ? -15.352 14.594 6.09 1 68.62 62 PHE B O 1
ATOM 1663 N N . THR B 1 63 ? -13.156 14.953 6.332 1 64.62 63 THR B N 1
ATOM 1664 C CA . THR B 1 63 ? -13.352 15.422 7.699 1 64.62 63 THR B CA 1
ATOM 1665 C C . THR B 1 63 ? -13.078 16.922 7.801 1 64.62 63 THR B C 1
ATOM 1667 O O . THR B 1 63 ? -13.18 17.5 8.883 1 64.62 63 THR B O 1
ATOM 1670 N N . ALA B 1 64 ? -12.781 17.375 6.66 1 65.75 64 ALA B N 1
ATOM 1671 C CA . ALA B 1 64 ? -12.562 18.812 6.68 1 65.75 64 ALA B CA 1
ATOM 1672 C C . ALA B 1 64 ? -13.852 19.562 7.023 1 65.75 64 ALA B C 1
ATOM 1674 O O . ALA B 1 64 ? -14.945 19.141 6.621 1 65.75 64 ALA B O 1
ATOM 1675 N N . PRO B 1 65 ? -13.773 20.484 7.867 1 66.31 65 PRO B N 1
ATOM 1676 C CA . PRO B 1 65 ? -14.953 21.25 8.266 1 66.31 65 PRO B CA 1
ATOM 1677 C C . PRO B 1 65 ? -15.758 21.766 7.07 1 66.31 65 PRO B C 1
ATOM 1679 O O . PRO B 1 65 ? -16.969 21.922 7.156 1 66.31 65 PRO B O 1
ATOM 1682 N N . ALA B 1 66 ? -15.102 21.906 6 1 70.5 66 ALA B N 1
ATOM 1683 C CA . ALA B 1 66 ? -15.766 22.469 4.832 1 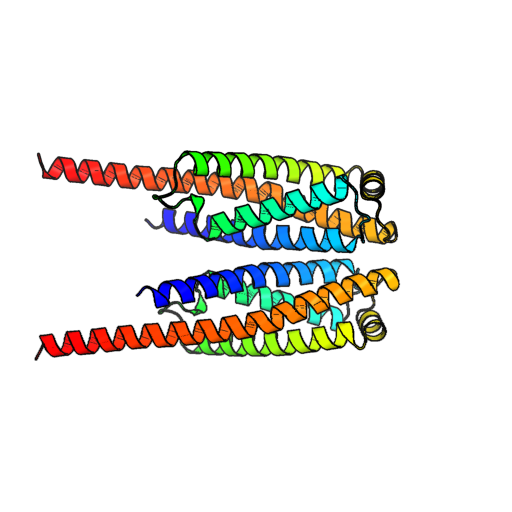70.5 66 ALA B CA 1
ATOM 1684 C C . ALA B 1 66 ? -16.516 21.391 4.051 1 70.5 66 ALA B C 1
ATOM 1686 O O . ALA B 1 66 ? -17.297 21.703 3.148 1 70.5 66 ALA B O 1
ATOM 1687 N N . THR B 1 67 ? -16.359 20.172 4.535 1 73.25 67 THR B N 1
ATOM 1688 C CA . THR B 1 67 ? -17 19.094 3.805 1 73.25 67 THR B CA 1
ATOM 1689 C C . THR B 1 67 ? -18.469 18.984 4.168 1 73.25 67 THR B C 1
ATOM 1691 O O . THR B 1 67 ? -18.828 18.922 5.352 1 73.25 67 THR B O 1
ATOM 1694 N N . PRO B 1 68 ? -19.359 19.109 3.082 1 78.94 68 PRO B N 1
ATOM 1695 C CA . PRO B 1 68 ? -20.797 18.938 3.348 1 78.94 68 PRO B CA 1
ATOM 1696 C C . PRO B 1 68 ? -21.109 17.641 4.086 1 78.94 68 PRO B C 1
ATOM 1698 O O . PRO B 1 68 ? -20.438 16.625 3.854 1 78.94 68 PRO B O 1
ATOM 1701 N N . ALA B 1 69 ? -22.094 17.766 4.906 1 81.94 69 ALA B N 1
ATOM 1702 C CA . ALA B 1 69 ? -22.484 16.641 5.754 1 81.94 69 ALA B CA 1
ATOM 1703 C C . ALA B 1 69 ? -22.844 15.414 4.914 1 81.94 69 ALA B C 1
ATOM 1705 O O . ALA B 1 69 ? -22.547 14.273 5.309 1 81.94 69 ALA B O 1
ATOM 1706 N N . GLN B 1 70 ? -23.422 15.609 3.809 1 84.44 70 GLN B N 1
ATOM 1707 C CA . GLN B 1 70 ? -23.828 14.5 2.951 1 84.44 70 GLN B CA 1
ATOM 1708 C C . GLN B 1 70 ? -22.641 13.672 2.502 1 84.44 70 GLN B C 1
ATOM 1710 O O . GLN B 1 70 ? -22.719 12.445 2.418 1 84.44 70 GLN B O 1
ATOM 1715 N N . TRP B 1 71 ? -21.578 14.281 2.273 1 82.25 71 TRP B N 1
ATOM 1716 C CA . TRP B 1 71 ? -20.375 13.578 1.824 1 82.25 71 TRP B CA 1
ATOM 1717 C C . TRP B 1 71 ? -19.734 12.805 2.971 1 82.25 71 TRP B C 1
ATOM 1719 O O . TRP B 1 71 ? -19.219 11.703 2.77 1 82.25 71 TRP B O 1
ATOM 1729 N N . HIS B 1 72 ? -19.859 13.359 4.027 1 82.12 72 HIS B N 1
ATOM 1730 C CA . HIS B 1 72 ? -19.344 12.664 5.207 1 82.12 72 HIS B CA 1
ATOM 1731 C C . HIS B 1 72 ? -20.156 11.391 5.48 1 82.12 72 HIS B C 1
ATOM 1733 O O . HIS B 1 72 ? -19.578 10.336 5.727 1 82.12 72 HIS B O 1
ATOM 1739 N N . ASN B 1 73 ? -21.453 11.586 5.426 1 86.12 73 ASN B N 1
ATOM 1740 C CA . ASN B 1 73 ? -22.312 10.43 5.652 1 86.12 73 ASN B CA 1
ATOM 1741 C C . ASN B 1 73 ? -22.078 9.352 4.598 1 86.12 73 ASN B C 1
ATOM 1743 O O . ASN B 1 73 ? -22.047 8.164 4.922 1 86.12 73 ASN B O 1
ATOM 1747 N N . ALA B 1 74 ? -21.969 9.742 3.426 1 88.31 74 ALA B N 1
ATOM 1748 C CA . ALA B 1 74 ? -21.734 8.805 2.336 1 88.31 74 ALA B CA 1
ATOM 1749 C C . ALA B 1 74 ? -20.391 8.094 2.512 1 88.31 74 ALA B C 1
ATOM 1751 O O . ALA B 1 74 ? -20.281 6.891 2.275 1 88.31 74 ALA B O 1
ATOM 1752 N N . HIS B 1 75 ? -19.453 8.805 2.896 1 86.94 75 HIS B N 1
ATOM 1753 C CA . HIS B 1 75 ? -18.141 8.219 3.139 1 86.94 75 HIS B CA 1
ATOM 1754 C C . HIS B 1 75 ? -18.188 7.199 4.273 1 86.94 75 HIS B C 1
ATOM 1756 O O . HIS B 1 75 ? -17.641 6.102 4.156 1 86.94 75 HIS B O 1
ATOM 1762 N N . THR B 1 76 ? -18.828 7.523 5.312 1 89 76 THR B N 1
ATOM 1763 C CA . THR B 1 76 ? -18.938 6.637 6.469 1 89 76 THR B CA 1
ATOM 1764 C C . THR B 1 76 ? -19.703 5.367 6.105 1 89 76 THR B C 1
ATOM 1766 O O . THR B 1 76 ? -19.266 4.262 6.422 1 89 76 THR B O 1
ATOM 1769 N N . ALA B 1 77 ? -20.766 5.578 5.484 1 92.31 77 ALA B N 1
ATOM 1770 C CA . ALA B 1 77 ? -21.562 4.43 5.055 1 92.31 77 ALA B CA 1
ATOM 1771 C C . ALA B 1 77 ? -20.797 3.562 4.062 1 92.31 77 ALA B C 1
ATOM 1773 O O . ALA B 1 77 ? -20.828 2.334 4.148 1 92.31 77 ALA B O 1
ATOM 1774 N N . GLY B 1 78 ? -20.156 4.191 3.141 1 94.69 78 GLY B N 1
ATOM 1775 C CA . GLY B 1 78 ? -19.344 3.457 2.182 1 94.69 78 GLY B CA 1
ATOM 1776 C C . GLY B 1 78 ? -18.234 2.654 2.83 1 94.69 78 GLY B C 1
ATOM 1777 O O . GLY B 1 78 ? -18 1.505 2.457 1 94.69 78 GLY B O 1
ATOM 1778 N N . ALA B 1 79 ? -17.641 3.275 3.738 1 94.81 79 ALA B N 1
ATOM 1779 C CA . ALA B 1 79 ? -16.562 2.592 4.449 1 94.81 79 ALA B CA 1
ATOM 1780 C C . ALA B 1 79 ? -17.094 1.392 5.227 1 94.81 79 ALA B C 1
ATOM 1782 O O . ALA B 1 79 ? -16.469 0.335 5.266 1 94.81 79 ALA B O 1
ATOM 1783 N N . ALA B 1 80 ? -18.234 1.573 5.863 1 95.88 80 ALA B N 1
ATOM 1784 C CA . ALA B 1 80 ? -18.859 0.468 6.594 1 95.88 80 ALA B CA 1
ATOM 1785 C C . ALA B 1 80 ? -19.219 -0.677 5.652 1 95.88 80 ALA B C 1
ATOM 1787 O O . ALA B 1 80 ? -18.969 -1.846 5.961 1 95.88 80 ALA B O 1
ATOM 1788 N N . LEU B 1 81 ? -19.75 -0.31 4.559 1 96.38 81 LEU B N 1
ATOM 1789 C CA . LEU B 1 81 ? -20.125 -1.316 3.568 1 96.38 81 LEU B CA 1
ATOM 1790 C C . LEU B 1 81 ? -18.891 -2.051 3.053 1 96.38 81 LEU B C 1
ATOM 1792 O O . LEU B 1 81 ? -18.906 -3.279 2.945 1 96.38 81 LEU B O 1
ATOM 1796 N N . THR B 1 82 ? -17.875 -1.315 2.725 1 97.62 82 THR B N 1
ATOM 1797 C CA . THR B 1 82 ? -16.641 -1.942 2.256 1 97.62 82 THR B CA 1
ATOM 1798 C C . THR B 1 82 ? -16.078 -2.877 3.316 1 97.62 82 THR B C 1
ATOM 1800 O O . THR B 1 82 ? -15.586 -3.963 2.998 1 97.62 82 THR B O 1
ATOM 1803 N N . ALA B 1 83 ? -16.156 -2.5 4.562 1 97.94 83 ALA B N 1
ATOM 1804 C CA . ALA B 1 83 ? -15.664 -3.34 5.648 1 97.94 83 ALA B CA 1
ATOM 1805 C C . ALA B 1 83 ? -16.422 -4.668 5.703 1 97.94 83 ALA B C 1
ATOM 1807 O O . ALA B 1 83 ? -15.805 -5.73 5.82 1 97.94 83 ALA B O 1
ATOM 1808 N N . ILE B 1 84 ? -17.656 -4.555 5.559 1 97.62 84 ILE B N 1
ATOM 1809 C CA . ILE B 1 84 ? -18.484 -5.754 5.582 1 97.62 84 ILE B CA 1
ATOM 1810 C C . ILE B 1 84 ? -18.078 -6.68 4.438 1 97.62 84 ILE B C 1
ATOM 1812 O O . ILE B 1 84 ? -17.875 -7.879 4.641 1 97.62 84 ILE B O 1
ATOM 1816 N N . PHE B 1 85 ? -17.984 -6.121 3.312 1 98.31 85 PHE B N 1
ATOM 1817 C CA . PHE B 1 85 ? -17.641 -6.922 2.145 1 98.31 85 PHE B CA 1
ATOM 1818 C C . PHE B 1 85 ? -16.219 -7.465 2.254 1 98.31 85 PHE B C 1
ATOM 1820 O O . PHE B 1 85 ? -15.938 -8.578 1.804 1 98.31 85 PHE B O 1
ATOM 1827 N N . GLN B 1 86 ? -15.32 -6.719 2.799 1 98.38 86 GLN B N 1
ATOM 1828 C CA . GLN B 1 86 ? -13.969 -7.219 3.029 1 98.38 86 GLN B CA 1
ATOM 1829 C C . GLN B 1 86 ? -13.984 -8.445 3.936 1 98.38 86 GLN B C 1
ATOM 1831 O O . GLN B 1 86 ? -13.273 -9.422 3.68 1 98.38 86 GLN B O 1
ATOM 1836 N N . GLY B 1 87 ? -14.766 -8.383 4.973 1 98.25 87 GLY B N 1
ATOM 1837 C CA . GLY B 1 87 ? -14.906 -9.531 5.852 1 98.25 87 GLY B CA 1
ATOM 1838 C C . GLY B 1 87 ? -15.508 -10.742 5.16 1 98.25 87 GLY B C 1
ATOM 1839 O O . GLY B 1 87 ? -15.031 -11.867 5.332 1 98.25 87 GLY B O 1
ATOM 1840 N N . ALA B 1 88 ? -16.5 -10.5 4.348 1 97.75 88 ALA B N 1
ATOM 1841 C CA . ALA B 1 88 ? -17.156 -11.586 3.623 1 97.75 88 ALA B CA 1
ATOM 1842 C C . ALA B 1 88 ? -16.203 -12.25 2.643 1 97.75 88 ALA B C 1
ATOM 1844 O O . ALA B 1 88 ? -16.125 -13.477 2.572 1 97.75 88 ALA B O 1
ATOM 1845 N N . VAL B 1 89 ? -15.508 -11.445 1.944 1 96.88 89 VAL B N 1
ATOM 1846 C CA . VAL B 1 89 ? -14.555 -11.969 0.969 1 96.88 89 VAL B CA 1
ATOM 1847 C C . VAL B 1 89 ? -13.469 -12.766 1.685 1 96.88 89 VAL B C 1
ATOM 1849 O O . VAL B 1 89 ? -13.039 -13.82 1.204 1 96.88 89 VAL B O 1
ATOM 1852 N N . ALA B 1 90 ? -13.023 -12.273 2.793 1 98.12 90 ALA B N 1
ATOM 1853 C CA . ALA B 1 90 ? -12.008 -12.984 3.564 1 98.12 90 ALA B CA 1
ATOM 1854 C C . ALA B 1 90 ? -12.516 -14.359 3.998 1 98.12 90 ALA B C 1
ATOM 1856 O O . ALA B 1 90 ? -11.789 -15.352 3.895 1 98.12 90 ALA B O 1
ATOM 1857 N N . LEU B 1 91 ? -13.711 -14.391 4.477 1 97.06 91 LEU B N 1
ATOM 1858 C CA . LEU B 1 91 ? -14.297 -15.664 4.871 1 97.06 91 LEU B CA 1
ATOM 1859 C C . LEU B 1 91 ? -14.352 -16.625 3.686 1 97.06 91 LEU B C 1
ATOM 1861 O O . LEU B 1 91 ? -13.992 -17.797 3.812 1 97.06 91 LEU B O 1
ATOM 1865 N N . LEU B 1 92 ? -14.766 -16.188 2.535 1 95.75 92 LEU B N 1
ATOM 1866 C CA . LEU B 1 92 ? -14.844 -17.016 1.342 1 95.75 92 LEU B CA 1
ATOM 1867 C C . LEU B 1 92 ? -13.461 -17.516 0.936 1 95.75 92 LEU B C 1
ATOM 1869 O O . LEU B 1 92 ? -13.305 -18.672 0.528 1 95.75 92 LEU B O 1
ATOM 1873 N N . ALA B 1 93 ? -12.492 -16.656 1.046 1 96.38 93 ALA B N 1
ATOM 1874 C CA . ALA B 1 93 ? -11.125 -17 0.654 1 96.38 93 ALA B CA 1
ATOM 1875 C C . ALA B 1 93 ? -10.578 -18.141 1.505 1 96.38 93 ALA B C 1
ATOM 1877 O O . ALA B 1 93 ? -9.773 -18.938 1.029 1 96.38 93 ALA B O 1
ATOM 1878 N N . PHE B 1 94 ? -11.039 -18.219 2.771 1 96.06 94 PHE B N 1
ATOM 1879 C CA . PHE B 1 94 ? -10.5 -19.234 3.662 1 96.06 94 PHE B CA 1
ATOM 1880 C C . PHE B 1 94 ? -11.375 -20.484 3.662 1 96.06 94 PHE B C 1
ATOM 1882 O O . PHE B 1 94 ? -10.883 -21.594 3.822 1 96.06 94 PHE B O 1
ATOM 1889 N N . THR B 1 95 ? -12.672 -20.391 3.449 1 94.88 95 THR B N 1
ATOM 1890 C CA . THR B 1 95 ? -13.586 -21.516 3.627 1 94.88 95 THR B CA 1
ATOM 1891 C C . THR B 1 95 ? -13.914 -22.156 2.283 1 94.88 95 THR B C 1
ATOM 1893 O O . THR B 1 95 ? -14.266 -23.344 2.225 1 94.88 95 THR B O 1
ATOM 1896 N N . ARG B 1 96 ? -13.852 -21.406 1.237 1 95.12 96 ARG B N 1
ATOM 1897 C CA . ARG B 1 96 ? -14.18 -21.906 -0.092 1 95.12 96 ARG B CA 1
ATOM 1898 C C . ARG B 1 96 ? -13.109 -21.516 -1.105 1 95.12 96 ARG B C 1
ATOM 1900 O O . ARG B 1 96 ? -13.422 -21 -2.178 1 95.12 96 ARG B O 1
ATOM 1907 N N . THR B 1 97 ? -11.953 -21.828 -0.734 1 93.12 97 THR B N 1
ATOM 1908 C CA . THR B 1 97 ? -10.797 -21.375 -1.502 1 93.12 97 THR B CA 1
ATOM 1909 C C . THR B 1 97 ? -10.883 -21.859 -2.947 1 93.12 97 THR B C 1
ATOM 1911 O O . THR B 1 97 ? -10.789 -21.062 -3.881 1 93.12 97 THR B O 1
ATOM 1914 N N . SER B 1 98 ? -11.125 -23.172 -3.189 1 92.06 98 SER B N 1
ATOM 1915 C CA . SER B 1 98 ? -11.133 -23.734 -4.535 1 92.06 98 SER B CA 1
ATOM 1916 C C . SER B 1 98 ? -12.289 -23.172 -5.359 1 92.06 98 SER B C 1
ATOM 1918 O O . SER B 1 98 ? -12.109 -22.812 -6.527 1 92.06 98 SER B O 1
ATOM 1920 N N . ASP B 1 99 ? -13.406 -23.094 -4.781 1 92.88 99 ASP B N 1
ATOM 1921 C CA . ASP B 1 99 ? -14.57 -22.547 -5.469 1 92.88 99 ASP B CA 1
ATOM 1922 C C . ASP B 1 99 ? -14.359 -21.078 -5.824 1 92.88 99 ASP B C 1
ATOM 1924 O O . ASP B 1 99 ? -14.75 -20.641 -6.91 1 92.88 99 ASP B O 1
ATOM 1928 N N . PHE B 1 100 ? -13.805 -20.391 -4.93 1 93 100 PHE B N 1
ATOM 1929 C CA . PHE B 1 100 ? -13.547 -18.969 -5.141 1 93 100 PHE B CA 1
ATOM 1930 C C . PHE B 1 100 ? -12.562 -18.766 -6.285 1 93 100 PHE B C 1
ATOM 1932 O O . PHE B 1 100 ? -12.766 -17.891 -7.137 1 93 100 PHE B O 1
ATOM 1939 N N . LEU B 1 101 ? -11.578 -19.5 -6.332 1 92 101 LEU B N 1
ATOM 1940 C CA . LEU B 1 101 ? -10.602 -19.422 -7.41 1 92 101 LEU B CA 1
ATOM 1941 C C . LEU B 1 101 ? -11.25 -19.719 -8.758 1 92 101 LEU B C 1
ATOM 1943 O O . LEU B 1 101 ? -10.938 -19.078 -9.758 1 92 101 LEU B O 1
ATOM 1947 N N . ALA B 1 102 ? -12.078 -20.703 -8.758 1 90.94 102 ALA B N 1
ATOM 1948 C CA . ALA B 1 102 ? -12.797 -21.047 -9.984 1 90.94 102 ALA B CA 1
ATOM 1949 C C . ALA B 1 102 ? -13.672 -19.891 -10.453 1 90.94 102 ALA B C 1
ATOM 1951 O O . ALA B 1 102 ? -13.727 -19.594 -11.648 1 90.94 102 ALA B O 1
ATOM 1952 N N . GLU B 1 103 ? -14.312 -19.234 -9.508 1 89.88 103 GLU B N 1
ATOM 1953 C CA . GLU B 1 103 ? -15.164 -18.094 -9.844 1 89.88 103 GLU B CA 1
ATOM 1954 C C . GLU B 1 103 ? -14.344 -16.938 -10.406 1 89.88 103 GLU B C 1
ATOM 1956 O O . GLU B 1 103 ? -14.82 -16.203 -11.273 1 89.88 103 GLU B O 1
ATOM 1961 N N . LEU B 1 104 ? -13.164 -16.875 -9.93 1 90.19 104 LEU B N 1
ATOM 1962 C CA . LEU B 1 104 ? -12.281 -15.812 -10.383 1 90.19 104 LEU B CA 1
ATOM 1963 C C . LEU B 1 104 ? -11.711 -16.125 -11.758 1 90.19 104 LEU B C 1
ATOM 1965 O O . LEU B 1 104 ? -11.172 -15.234 -12.43 1 90.19 104 LEU B O 1
ATOM 1969 N N . GLN B 1 105 ? -11.82 -17.375 -12.242 1 89.81 105 GLN B N 1
ATOM 1970 C CA . GLN B 1 105 ? -11.266 -17.828 -13.516 1 89.81 105 GLN B CA 1
ATOM 1971 C C . GLN B 1 105 ? -9.766 -17.547 -13.586 1 89.81 105 GLN B C 1
ATOM 1973 O O . GLN B 1 105 ? -9.289 -16.953 -14.547 1 89.81 105 GLN B O 1
ATOM 1978 N N . SER B 1 106 ? -9.07 -18 -12.609 1 85.88 106 SER B N 1
ATOM 1979 C CA . SER B 1 106 ? -7.633 -17.781 -12.508 1 85.88 106 SER B CA 1
ATOM 1980 C C . SER B 1 106 ? -6.859 -18.703 -13.438 1 85.88 106 SER B C 1
ATOM 1982 O O . SER B 1 106 ? -7.215 -19.875 -13.586 1 85.88 106 SER B O 1
ATOM 1984 N N . TYR B 1 107 ? -5.727 -18.141 -14.016 1 83.38 107 TYR B N 1
ATOM 1985 C CA . TYR B 1 107 ? -4.867 -18.906 -14.906 1 83.38 107 TYR B CA 1
ATOM 1986 C C . TYR B 1 107 ? -3.648 -19.453 -14.164 1 83.38 107 TYR B C 1
ATOM 1988 O O . TYR B 1 107 ? -2.83 -20.172 -14.734 1 83.38 107 TYR B O 1
ATOM 1996 N N . VAL B 1 108 ? -3.602 -19.156 -12.938 1 86.81 108 VAL B N 1
ATOM 1997 C CA . VAL B 1 108 ? -2.463 -19.578 -12.133 1 86.81 108 VAL B CA 1
ATOM 1998 C C . VAL B 1 108 ? -2.695 -21 -11.633 1 86.81 108 VAL B C 1
ATOM 2000 O O . VAL B 1 108 ? -3.84 -21.438 -11.477 1 86.81 108 VAL B O 1
ATOM 2003 N N . ARG B 1 109 ? -1.598 -21.641 -11.445 1 88.69 109 ARG B N 1
ATOM 2004 C CA . ARG B 1 109 ? -1.699 -22.984 -10.875 1 88.69 109 ARG B CA 1
ATOM 2005 C C . ARG B 1 109 ? -2.516 -22.969 -9.586 1 88.69 109 ARG B C 1
ATOM 2007 O O . ARG B 1 109 ? -2.373 -22.047 -8.766 1 88.69 109 ARG B O 1
ATOM 2014 N N . ASP B 1 110 ? -3.299 -23.984 -9.398 1 86.56 110 ASP B N 1
ATOM 2015 C CA . ASP B 1 110 ? -4.25 -24.031 -8.297 1 86.56 110 ASP B CA 1
ATOM 2016 C C . ASP B 1 110 ? -3.539 -23.875 -6.953 1 86.56 110 ASP B C 1
ATOM 2018 O O . ASP B 1 110 ? -4.008 -23.156 -6.074 1 86.56 110 ASP B O 1
ATOM 2022 N N . GLU B 1 111 ? -2.486 -24.562 -6.824 1 88.44 111 GLU B N 1
ATOM 2023 C CA . GLU B 1 111 ? -1.763 -24.5 -5.559 1 88.44 111 GLU B CA 1
ATOM 2024 C C . GLU B 1 111 ? -1.229 -23.094 -5.289 1 88.44 111 GLU B C 1
ATOM 2026 O O . GLU B 1 111 ? -1.312 -22.609 -4.164 1 88.44 111 GLU B O 1
ATOM 2031 N N . ASP B 1 112 ? -0.682 -22.531 -6.289 1 89.75 112 ASP B N 1
ATOM 2032 C CA . ASP B 1 112 ? -0.171 -21.156 -6.16 1 89.75 112 ASP B CA 1
ATOM 2033 C C . ASP B 1 112 ? -1.311 -20.156 -5.969 1 89.75 112 ASP B C 1
ATOM 2035 O O . ASP B 1 112 ? -1.206 -19.25 -5.156 1 89.75 112 ASP B O 1
ATOM 2039 N N . GLY B 1 113 ? -2.344 -20.391 -6.715 1 93.06 113 GLY B N 1
ATOM 2040 C CA . GLY B 1 113 ? -3.502 -19.531 -6.566 1 93.06 113 GLY B CA 1
ATOM 2041 C C . GLY B 1 113 ? -4.113 -19.578 -5.18 1 93.06 113 GLY B C 1
ATOM 2042 O O . GLY B 1 113 ? -4.555 -18.547 -4.652 1 93.06 113 GLY B O 1
ATOM 2043 N N . ALA B 1 114 ? -4.121 -20.75 -4.66 1 93.25 114 ALA B N 1
ATOM 2044 C CA . ALA B 1 114 ? -4.672 -20.906 -3.318 1 93.25 114 ALA B CA 1
ATOM 2045 C C . ALA B 1 114 ? -3.861 -20.109 -2.295 1 93.25 114 ALA B C 1
ATOM 2047 O O . ALA B 1 114 ? -4.426 -19.5 -1.392 1 93.25 114 ALA B O 1
ATOM 2048 N N . VAL B 1 115 ? -2.562 -20.141 -2.408 1 92.12 115 VAL B N 1
ATOM 2049 C CA . VAL B 1 115 ? -1.694 -19.406 -1.492 1 92.12 115 VAL B CA 1
ATOM 2050 C C . VAL B 1 115 ? -1.947 -17.906 -1.629 1 92.12 115 VAL B C 1
ATOM 2052 O O . VAL B 1 115 ? -2.09 -17.203 -0.627 1 92.12 115 VAL B O 1
ATOM 2055 N N . ILE B 1 116 ? -1.992 -17.453 -2.852 1 95.06 116 ILE B N 1
ATOM 2056 C CA . ILE B 1 116 ? -2.24 -16.031 -3.107 1 95.06 116 ILE B CA 1
ATOM 2057 C C . ILE B 1 116 ? -3.6 -15.641 -2.537 1 95.06 116 ILE B C 1
ATOM 2059 O O . ILE B 1 116 ? -3.727 -14.602 -1.883 1 95.06 116 ILE B O 1
ATOM 2063 N N . LEU B 1 117 ? -4.625 -16.422 -2.756 1 95.12 117 LEU B N 1
ATOM 2064 C CA . LEU B 1 117 ? -5.969 -16.125 -2.271 1 95.12 117 LEU B CA 1
ATOM 2065 C C . LEU B 1 117 ? -6.004 -16.094 -0.748 1 95.12 117 LEU B C 1
ATOM 2067 O O . LEU B 1 117 ? -6.676 -15.25 -0.153 1 95.12 117 LEU B O 1
ATOM 2071 N N . LYS B 1 118 ? -5.32 -16.922 -0.152 1 95.31 118 LYS B N 1
ATOM 2072 C CA . LYS B 1 118 ? -5.262 -16.938 1.307 1 95.31 118 LYS B CA 1
ATOM 2073 C C . LYS B 1 118 ? -4.531 -15.695 1.834 1 95.31 118 LYS B C 1
ATOM 2075 O O . LYS B 1 118 ? -4.867 -15.18 2.902 1 95.31 118 LYS B O 1
ATOM 2080 N N . MET B 1 119 ? -3.518 -15.258 1.146 1 96.81 119 MET B N 1
ATOM 2081 C CA . MET B 1 119 ? -2.879 -13.992 1.504 1 96.81 119 MET B CA 1
ATOM 2082 C C . MET B 1 119 ? -3.869 -12.836 1.403 1 96.81 119 MET B C 1
ATOM 2084 O O . MET B 1 119 ? -3.934 -11.992 2.297 1 96.81 119 MET B O 1
ATOM 2088 N N . VAL B 1 120 ? -4.625 -12.82 0.332 1 97.31 120 VAL B N 1
ATOM 2089 C CA . VAL B 1 120 ? -5.66 -11.812 0.155 1 97.31 120 VAL B CA 1
ATOM 2090 C C . VAL B 1 120 ? -6.68 -11.906 1.287 1 97.31 120 VAL B C 1
ATOM 2092 O O . VAL B 1 120 ? -7.105 -10.891 1.84 1 97.31 120 VAL B O 1
ATOM 2095 N N . GLY B 1 121 ? -7.086 -13.141 1.599 1 97.94 121 GLY B N 1
ATOM 2096 C CA . GLY B 1 121 ? -8.008 -13.352 2.705 1 97.94 121 GLY B CA 1
ATOM 2097 C C . GLY B 1 121 ? -7.461 -12.867 4.035 1 97.94 121 GLY B C 1
ATOM 2098 O O . GLY B 1 121 ? -8.18 -12.25 4.82 1 97.94 121 GLY B O 1
ATOM 2099 N N . GLY B 1 122 ? -6.207 -13.219 4.297 1 98.19 122 GLY B N 1
ATOM 2100 C CA . GLY B 1 122 ? -5.57 -12.734 5.512 1 98.19 122 GLY B CA 1
ATOM 2101 C C . GLY B 1 122 ? -5.512 -11.219 5.59 1 98.19 122 GLY B C 1
ATOM 2102 O O . GLY B 1 122 ? -5.844 -10.633 6.625 1 98.19 122 GLY B O 1
ATOM 2103 N N . LEU B 1 123 ? -5.059 -10.602 4.551 1 98.38 123 LEU B N 1
ATOM 2104 C CA . LEU B 1 123 ? -5.066 -9.148 4.48 1 98.38 123 LEU B CA 1
ATOM 2105 C C . LEU B 1 123 ? -6.488 -8.602 4.609 1 98.38 123 LEU B C 1
ATOM 2107 O O . LEU B 1 123 ? -6.711 -7.59 5.277 1 98.38 123 LEU B O 1
ATOM 2111 N N . GLY B 1 124 ? -7.414 -9.281 3.957 1 98.5 124 GLY B N 1
ATOM 2112 C CA . GLY B 1 124 ? -8.812 -8.891 4.066 1 98.5 124 GLY B CA 1
ATOM 2113 C C . GLY B 1 124 ? -9.328 -8.906 5.496 1 98.5 124 GLY B C 1
ATOM 2114 O O . GLY B 1 124 ? -10.094 -8.031 5.895 1 98.5 124 GLY B O 1
ATOM 2115 N N . THR B 1 125 ? -8.953 -9.906 6.227 1 98.38 125 THR B N 1
ATOM 2116 C CA . THR B 1 125 ? -9.336 -9.984 7.633 1 98.38 125 THR B CA 1
ATOM 2117 C C . THR B 1 125 ? -8.766 -8.805 8.414 1 98.38 125 THR B C 1
ATOM 2119 O O . THR B 1 125 ? -9.484 -8.164 9.188 1 98.38 125 THR B O 1
ATOM 2122 N N . ALA B 1 126 ? -7.543 -8.547 8.164 1 98.5 126 ALA B N 1
ATOM 2123 C CA . ALA B 1 126 ? -6.918 -7.395 8.812 1 98.5 126 ALA B CA 1
ATOM 2124 C C . ALA B 1 126 ? -7.617 -6.098 8.422 1 98.5 126 ALA B C 1
ATOM 2126 O O . ALA B 1 126 ? -7.859 -5.234 9.273 1 98.5 126 ALA B O 1
ATOM 2127 N N . ILE B 1 127 ? -7.848 -5.988 7.121 1 98.75 127 ILE B N 1
ATOM 2128 C CA . ILE B 1 127 ? -8.539 -4.809 6.621 1 98.75 127 ILE B CA 1
ATOM 2129 C C . ILE B 1 127 ? -9.898 -4.672 7.312 1 98.75 127 ILE B C 1
ATOM 2131 O O . ILE B 1 127 ? -10.273 -3.58 7.75 1 98.75 127 ILE B O 1
ATOM 2135 N N . PHE B 1 128 ? -10.664 -5.746 7.453 1 98.62 128 PHE B N 1
ATOM 2136 C CA . PHE B 1 128 ? -11.953 -5.727 8.125 1 98.62 128 PHE B CA 1
ATOM 2137 C C . PHE B 1 128 ? -11.82 -5.141 9.531 1 98.62 128 PHE B C 1
ATOM 2139 O O . PHE B 1 128 ? -12.547 -4.211 9.891 1 98.62 128 PHE B O 1
ATOM 2146 N N . VAL B 1 129 ? -10.883 -5.621 10.25 1 98.44 129 VAL B N 1
ATOM 2147 C CA . VAL B 1 129 ? -10.703 -5.203 11.641 1 98.44 129 VAL B CA 1
ATOM 2148 C C . VAL B 1 129 ? -10.25 -3.744 11.68 1 98.44 129 VAL B C 1
ATOM 2150 O O . VAL B 1 129 ? -10.781 -2.947 12.461 1 98.44 129 VAL B O 1
ATOM 2153 N N . LEU B 1 130 ? -9.359 -3.379 10.852 1 98.38 130 LEU B N 1
ATOM 2154 C CA . LEU B 1 130 ? -8.797 -2.033 10.867 1 98.38 130 LEU B CA 1
ATOM 2155 C C . LEU B 1 130 ? -9.812 -1.011 10.375 1 98.38 130 LEU B C 1
ATOM 2157 O O . LEU B 1 130 ? -9.828 0.132 10.844 1 98.38 130 LEU B O 1
ATOM 2161 N N . GLU B 1 131 ? -10.609 -1.382 9.422 1 98 131 GLU B N 1
ATOM 2162 C CA . GLU B 1 131 ? -11.648 -0.457 8.961 1 98 131 GLU B CA 1
ATOM 2163 C C . GLU B 1 131 ? -12.617 -0.117 10.086 1 98 131 GLU B C 1
ATOM 2165 O O . GLU B 1 131 ? -13 1.043 10.258 1 98 131 GLU B O 1
ATOM 2170 N N . TRP B 1 132 ? -13.008 -1.112 10.844 1 97.56 132 TRP B N 1
ATOM 2171 C CA . TRP B 1 132 ? -13.891 -0.848 11.969 1 97.56 132 TRP B CA 1
ATOM 2172 C C . TRP B 1 132 ? -13.203 0.008 13.023 1 97.56 132 TRP B C 1
ATOM 2174 O O . TRP B 1 132 ? -13.812 0.909 13.602 1 97.56 132 TRP B O 1
ATOM 2184 N N . ALA B 1 133 ? -11.992 -0.262 13.25 1 97.44 133 ALA B N 1
ATOM 2185 C CA . ALA B 1 133 ? -11.227 0.558 14.18 1 97.44 133 ALA B CA 1
ATOM 2186 C C . ALA B 1 133 ? -11.125 2 13.695 1 97.44 133 ALA B C 1
ATOM 2188 O O . ALA B 1 133 ? -11.305 2.939 14.469 1 97.44 133 ALA B O 1
ATOM 2189 N N . ALA B 1 134 ? -10.844 2.162 12.422 1 96 134 ALA B N 1
ATOM 2190 C CA . ALA B 1 134 ? -10.742 3.5 11.836 1 96 134 ALA B CA 1
ATOM 2191 C C . ALA B 1 134 ? -12.055 4.258 11.961 1 96 134 ALA B C 1
ATOM 2193 O O . ALA B 1 134 ? -12.062 5.457 12.258 1 96 134 ALA B O 1
ATOM 2194 N N . LEU B 1 135 ? -13.117 3.559 11.734 1 95 135 LEU B N 1
ATOM 2195 C CA . LEU B 1 135 ? -14.422 4.191 11.867 1 95 135 LEU B CA 1
ATOM 2196 C C . LEU B 1 135 ? -14.68 4.621 13.305 1 95 135 LEU B C 1
ATOM 2198 O O . LEU B 1 135 ? -15.188 5.719 13.547 1 95 135 LEU B O 1
ATOM 2202 N N . ALA B 1 136 ? -14.328 3.775 14.219 1 95.25 136 ALA B N 1
ATOM 2203 C CA . ALA B 1 136 ? -14.5 4.105 15.633 1 95.25 136 ALA B CA 1
ATOM 2204 C C . ALA B 1 136 ? -13.633 5.305 16.031 1 95.25 136 ALA B C 1
ATOM 2206 O O . ALA B 1 136 ? -14.094 6.199 16.734 1 95.25 136 ALA B O 1
ATOM 2207 N N . LEU B 1 137 ? -12.453 5.285 15.57 1 93.38 137 LEU B N 1
ATOM 2208 C CA . LEU B 1 137 ? -11.547 6.391 15.867 1 93.38 137 LEU B CA 1
ATOM 2209 C C . LEU B 1 137 ? -12.047 7.688 15.234 1 93.38 137 LEU B C 1
ATOM 2211 O O . LEU B 1 137 ? -11.969 8.75 15.852 1 93.38 137 LEU B O 1
ATOM 2215 N N . ALA B 1 138 ? -12.484 7.582 14.055 1 90.94 138 ALA B N 1
ATOM 2216 C CA . ALA B 1 138 ? -13.039 8.758 13.391 1 90.94 138 ALA B CA 1
ATOM 2217 C C . ALA B 1 138 ? -14.219 9.336 14.18 1 90.94 138 ALA B C 1
ATOM 2219 O O . ALA B 1 138 ? -14.336 10.555 14.32 1 90.94 138 ALA B O 1
ATOM 2220 N N . PHE B 1 139 ? -15.07 8.445 14.672 1 89.25 139 PHE B N 1
ATOM 2221 C CA . PHE B 1 139 ? -16.203 8.875 15.492 1 89.25 139 PHE B CA 1
ATOM 2222 C C . PHE B 1 139 ? -15.719 9.562 16.766 1 89.25 139 PHE B C 1
ATOM 2224 O O . PHE B 1 139 ? -16.266 10.594 17.172 1 89.25 139 PHE B O 1
ATOM 2231 N N . SER B 1 140 ? -14.758 9.016 17.375 1 89.81 140 SER B N 1
ATOM 2232 C CA . SER B 1 140 ? -14.188 9.609 18.578 1 89.81 140 SER B CA 1
ATOM 2233 C C . SER B 1 140 ? -13.617 10.992 18.297 1 89.81 140 SER B C 1
ATOM 2235 O O . SER B 1 140 ? -13.781 11.922 19.094 1 89.81 140 SER B O 1
ATOM 2237 N N . LEU B 1 141 ? -12.953 11.117 17.188 1 87.19 141 LEU B N 1
ATOM 2238 C CA . LEU B 1 141 ? -12.375 12.406 16.812 1 87.19 141 LEU B CA 1
ATOM 2239 C C . LEU B 1 141 ? -13.469 13.43 16.547 1 87.19 141 LEU B C 1
ATOM 2241 O O . LEU B 1 141 ? -13.328 14.602 16.906 1 87.19 141 LEU B O 1
ATOM 2245 N N . ARG B 1 142 ? -14.5 13.008 15.992 1 84.81 142 ARG B N 1
ATOM 2246 C CA . ARG B 1 142 ? -15.617 13.914 15.719 1 84.81 142 ARG B CA 1
ATOM 2247 C C . ARG B 1 142 ? -16.281 14.359 17.016 1 84.81 142 ARG B C 1
ATOM 2249 O O . ARG B 1 142 ? -16.656 15.531 17.156 1 84.81 142 ARG B O 1
ATOM 2256 N N . LEU B 1 143 ? -16.406 13.5 17.891 1 84.12 143 LEU B N 1
ATOM 2257 C CA . LEU B 1 143 ? -17 13.836 19.188 1 84.12 143 LEU B CA 1
ATOM 2258 C C . LEU B 1 143 ? -16.141 14.828 19.953 1 84.12 143 LEU B C 1
ATOM 2260 O O . LEU B 1 143 ? -16.656 15.742 20.594 1 84.12 143 LEU B O 1
ATOM 2264 N N . ASP B 1 144 ? -14.898 14.641 19.859 1 82.56 144 ASP B N 1
ATOM 2265 C CA . ASP B 1 144 ? -13.961 15.547 20.516 1 82.56 144 ASP B CA 1
ATOM 2266 C C . ASP B 1 144 ? -14.016 16.938 19.906 1 82.56 144 ASP B C 1
ATOM 2268 O O . ASP B 1 144 ? -13.945 17.938 20.625 1 82.56 144 ASP B O 1
ATOM 2272 N N . ASP B 1 145 ? -14.047 17 18.641 1 80.5 145 ASP B N 1
ATOM 2273 C CA . ASP B 1 145 ? -14.125 18.281 17.953 1 80.5 145 ASP B CA 1
ATOM 2274 C C . ASP B 1 145 ? -15.406 19.031 18.312 1 80.5 145 ASP B C 1
ATOM 2276 O O . ASP B 1 145 ? -15.398 20.25 18.5 1 80.5 145 ASP B O 1
ATOM 2280 N N . GLU B 1 146 ? -16.5 18.375 18.469 1 77.69 146 GLU B N 1
ATOM 2281 C CA . GLU B 1 146 ? -17.766 18.984 18.875 1 77.69 146 GLU B CA 1
ATOM 2282 C C . GLU B 1 146 ? -17.703 19.5 20.312 1 77.69 146 GLU B C 1
ATOM 2284 O O . GLU B 1 146 ? -18.234 20.562 20.609 1 77.69 146 GLU B O 1
ATOM 2289 N N . ASP B 1 147 ? -17.031 18.766 21.094 1 77.38 147 ASP B N 1
ATOM 2290 C CA . ASP B 1 147 ? -16.859 19.188 22.484 1 77.38 147 ASP B CA 1
ATOM 2291 C C . ASP B 1 147 ? -16.047 20.469 22.578 1 77.38 147 ASP B C 1
ATOM 2293 O O . ASP B 1 147 ? -16.359 21.344 23.391 1 77.38 147 ASP B O 1
ATOM 2297 N N . ASP B 1 148 ? -15.047 20.469 21.781 1 74.12 148 ASP B N 1
ATOM 2298 C CA . ASP B 1 148 ? -14.211 21.672 21.766 1 74.12 148 ASP B CA 1
ATOM 2299 C C . ASP B 1 148 ? -14.992 22.891 21.281 1 74.12 148 ASP B C 1
ATOM 2301 O O . ASP B 1 148 ? -14.852 23.984 21.828 1 74.12 148 ASP B O 1
ATOM 2305 N N . ASP B 1 149 ? -15.766 22.703 20.328 1 72.19 149 ASP B N 1
ATOM 2306 C CA . ASP B 1 149 ? -16.578 23.781 19.797 1 72.19 149 ASP B CA 1
ATOM 2307 C C . ASP B 1 149 ? -17.609 24.266 20.812 1 72.19 149 ASP B C 1
ATOM 2309 O O . ASP B 1 149 ? -17.844 25.453 20.969 1 72.19 149 ASP B O 1
ATOM 2313 N N . ASP B 1 150 ? -18.172 23.375 21.531 1 73.12 150 ASP B N 1
ATOM 2314 C CA . ASP B 1 150 ? -19.156 23.719 22.547 1 73.12 150 ASP B CA 1
ATOM 2315 C C . ASP B 1 150 ? -18.5 24.484 23.703 1 73.12 150 ASP B C 1
ATOM 2317 O O . ASP B 1 150 ? -19.078 25.453 24.203 1 73.12 150 ASP B O 1
ATOM 2321 N N . LEU B 1 151 ? -17.344 24.016 24.016 1 70.88 151 LEU B N 1
ATOM 2322 C CA . LEU B 1 151 ? -16.625 24.688 25.094 1 70.88 151 LEU B CA 1
ATOM 2323 C C . LEU B 1 151 ? -16.234 26.109 24.672 1 70.88 151 LEU B C 1
ATOM 2325 O O . LEU B 1 151 ? -16.328 27.047 25.469 1 70.88 151 LEU B O 1
ATOM 2329 N N . HIS B 1 152 ? -15.812 26.219 23.484 1 70.62 152 HIS B N 1
ATOM 2330 C CA . HIS B 1 152 ? -15.469 27.531 22.969 1 70.62 152 HIS B CA 1
ATOM 2331 C C . HIS B 1 152 ? -16.688 28.438 22.875 1 70.62 152 HIS B C 1
ATOM 2333 O O . HIS B 1 152 ? -16.625 29.625 23.203 1 70.62 152 HIS B O 1
ATOM 2339 N N . ALA B 1 153 ? -17.812 27.938 22.547 1 74.69 153 ALA B N 1
ATOM 2340 C CA . ALA B 1 153 ? -19.047 28.703 22.469 1 74.69 153 ALA B CA 1
ATOM 2341 C C . ALA B 1 153 ? -19.531 29.125 23.844 1 74.69 153 ALA B C 1
ATOM 2343 O O . ALA B 1 153 ? -19.969 30.266 24.047 1 74.69 153 ALA B O 1
ATOM 2344 N N . LYS B 1 154 ? -19.422 28.312 24.734 1 77 154 LYS B N 1
ATOM 2345 C CA . LYS B 1 154 ? -19.828 28.609 26.109 1 77 154 LYS B CA 1
ATOM 2346 C C . LYS B 1 154 ? -18.922 29.672 26.719 1 77 154 LYS B C 1
ATOM 2348 O O . LYS B 1 154 ? -19.391 30.578 27.406 1 77 154 LYS B O 1
ATOM 2353 N N . ASN B 1 155 ? -17.672 29.484 26.391 1 71.44 155 ASN B N 1
ATOM 2354 C CA . ASN B 1 155 ? -16.719 30.469 26.906 1 71.44 155 ASN B CA 1
ATOM 2355 C C . ASN B 1 155 ? -16.938 31.844 26.266 1 71.44 155 ASN B C 1
ATOM 2357 O O . ASN B 1 155 ? -16.797 32.875 26.922 1 71.44 155 ASN B O 1
ATOM 2361 N N . TRP B 1 156 ? -17.172 31.75 25 1 68.69 156 TRP B N 1
ATOM 2362 C CA . TRP B 1 156 ? -17.438 33 24.281 1 68.69 156 TRP B CA 1
ATOM 2363 C C . TRP B 1 156 ? -18.719 33.656 24.812 1 68.69 156 TRP B C 1
ATOM 2365 O O . TRP B 1 156 ? -18.766 34.875 25 1 68.69 156 TRP B O 1
ATOM 2375 N N . GLN B 1 157 ? -19.797 33.031 25.109 1 68.88 157 GLN B N 1
ATOM 2376 C CA . GLN B 1 157 ? -21.031 33.562 25.656 1 68.88 157 GLN B CA 1
ATOM 2377 C C . GLN B 1 157 ? -20.844 34.094 27.062 1 68.88 157 GLN B C 1
ATOM 2379 O O . GLN B 1 157 ? -21.453 35.094 27.438 1 68.88 157 GLN B O 1
ATOM 2384 N N . SER B 1 158 ? -20.031 33.5 27.797 1 68.69 158 SER B N 1
ATOM 2385 C CA . SER B 1 158 ? -19.766 33.969 29.156 1 68.69 158 SER B CA 1
ATOM 2386 C C . SER B 1 158 ? -19.047 35.312 29.172 1 68.69 158 SER B C 1
ATOM 2388 O O . SER B 1 158 ? -19.188 36.062 30.125 1 68.69 158 SER B O 1
ATOM 2390 N N . TYR B 1 159 ? -18.344 35.562 28.047 1 63.91 159 TYR B N 1
ATOM 2391 C CA . TYR B 1 159 ? -17.641 36.844 27.969 1 63.91 159 TYR B CA 1
ATOM 2392 C C . TYR B 1 159 ? -18.594 37.938 27.547 1 63.91 159 TYR B C 1
ATOM 2394 O O . TYR B 1 159 ? -18.344 39.125 27.812 1 63.91 159 TYR B O 1
ATOM 2402 N N . HIS B 1 160 ? -19.562 37.656 26.828 1 57.62 160 HIS B N 1
ATOM 2403 C CA . HIS B 1 160 ? -20.484 38.688 26.344 1 57.62 160 HIS B CA 1
ATOM 2404 C C . HIS B 1 160 ? -21.703 38.781 27.25 1 57.62 160 HIS B C 1
ATOM 2406 O O . HIS B 1 160 ? -22.641 39.531 26.938 1 57.62 160 HIS B O 1
ATOM 2412 N N . VAL B 1 161 ? -21.688 38.062 28.281 1 53.66 161 VAL B N 1
ATOM 2413 C CA . VAL B 1 161 ? -22.688 38.406 29.297 1 53.66 161 VAL B CA 1
ATOM 2414 C C . VAL B 1 161 ? -22.062 39.25 30.406 1 53.66 161 VAL B C 1
ATOM 2416 O O . VAL B 1 161 ? -20.906 39 30.797 1 53.66 161 VAL B O 1
#

Solvent-accessible surface area (backbone atoms only — not comparable to full-atom values): 15901 Å² total; per-residue (Å²): 112,72,65,56,52,52,47,49,49,50,35,41,51,42,24,52,51,37,23,20,47,23,35,20,39,39,50,48,55,54,61,31,49,52,42,95,30,71,58,38,51,51,52,43,48,50,28,49,49,47,25,51,52,18,51,35,59,61,71,33,64,57,69,36,87,83,41,57,66,67,56,36,51,50,49,52,52,48,51,53,51,48,26,52,50,32,38,52,50,15,49,42,30,70,76,35,41,71,61,49,45,58,59,26,46,48,73,42,57,66,72,57,40,49,53,43,41,37,49,40,15,52,44,22,45,51,40,23,55,43,46,54,50,38,51,52,39,51,51,52,52,52,52,50,54,51,49,51,51,50,51,50,49,52,52,53,51,58,67,76,94,113,71,66,55,52,51,48,50,50,52,34,41,52,41,23,52,50,37,24,19,45,23,37,20,39,39,50,48,53,55,61,32,50,52,43,96,30,71,57,39,52,50,53,45,49,51,28,49,49,48,25,52,54,19,49,34,59,62,70,33,64,58,69,36,88,85,41,57,66,68,57,34,51,51,49,52,51,49,51,52,50,49,27,51,50,31,38,52,50,15,51,41,30,69,74,35,41,70,61,48,44,58,59,26,45,48,73,44,56,66,72,57,41,48,54,43,40,37,50,40,16,52,44,22,44,51,41,23,55,42,46,53,50,37,51,51,40,50,51,52,50,51,54,50,53,52,50,51,51,50,51,50,50,52,54,52,52,59,67,77,96

pLDDT: mean 88.59, std 10.5, range [53.66, 98.75]

Foldseek 3Di:
DVVLVVLLVLLLVLLVLQLVLLVLLLVLLVVLVFDDAPLSVVSNVLSVLSNVLSVCSNVVVCVPPVHDPVSVVVSLVSLLVSLVVLQVQLVCLPPVVQVSSVNRRGPDDSVVSNVSSNSSSVSSVVSSVSSVVSSVSVVVSVVVVVVVVVVVVVVVVVVVD/DVVLVVLLVLLLVLLVLQLVLLVLLLVLLVVLVFDDAPLSVVSNVLSVLSNVLSVCSNVVVCVPPPHDPVSVVVSLVSLLVSLVVLQVQLVCLVPVVQVSSVNRRGPDDSVVSNVSSNSSSVSSVVSSVSSVVSSVSVVVSVVVVVVVVVVVVVVVVVVVD

Sequence (322 aa):
MAGKSHTRKAFLLCNYILLGAASSCIFLTLSLRLLPSPCGLLLLFLHALTAVFSAAGCSGSFTAPATPAQWHNAHTAGAALTAIFQGAVALLAFTRTSDFLAELQSYVRDEDGAVILKMVGGLGTAIFVLEWAALALAFSLRLDDEDDDDLHAKNWQSYHVMAGKSHTRKAFLLCNYILLGAASSCIFLTLSLRLLPSPCGLLLLFLHALTAVFSAAGCSGSFTAPATPAQWHNAHTAGAALTAIFQGAVALLAFTRTSDFLAELQSYVRDEDGAVILKMVGGLGTAIFVLEWAALALAFSLRLDDEDDDDLHAKNWQSYHV

Organism: S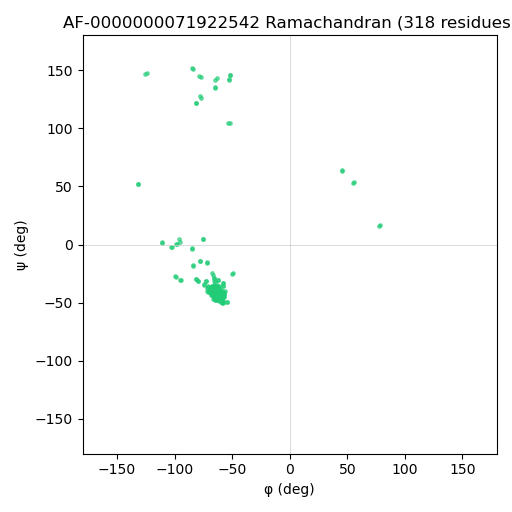orghum bicolor (NCBI:txid4558)